Protein AF-A0A0R2LT42-F1 (afdb_monomer)

InterPro domains:
  IPR001352 Ribonuclease HII/HIII [PTHR10954] (65-265)
  IPR012337 Ribonuclease H-like superfamily [SSF53098] (72-265)
  IPR022898 Ribonuclease HII [MF_00052_B] (82-260)
  IPR022898 Ribonuclease HII [NF000595] (81-262)
  IPR022898 Ribonuclease HII [cd07182] (84-259)
  IPR024567 Ribonuclease HII/HIII domain [PF01351] (84-258)
  IPR024567 Ribonuclease HII/HIII domain [PS51975] (81-266)
  IPR036397 Ribonuclease H superfamily [G3DSA:3.30.420.10] (49-266)

Nearest PDB structures (foldseek):
  5y9p-assembly1_A  TM=9.320E-01  e=5.206E-24  Staphylococcus aureus
  3o3g-assembly1_A  TM=9.506E-01  e=2.728E-22  Thermotoga maritima
  3o3h-assembly1_A  TM=9.509E-01  e=1.041E-21  Thermotoga maritima
  2etj-assembly1_A  TM=9.318E-01  e=1.349E-20  Thermotoga maritima
  4hht-assembly1_A  TM=9.301E-01  e=1.062E-18  Thermotoga maritima MSB8

Structure (mmCIF, N/CA/C/O backbone):
data_AF-A0A0R2LT42-F1
#
_entry.id   AF-A0A0R2LT42-F1
#
loop_
_atom_site.group_PDB
_atom_site.id
_atom_site.type_symbol
_atom_site.label_atom_id
_atom_site.label_alt_id
_atom_site.label_comp_id
_atom_site.label_asym_id
_atom_site.label_entity_id
_atom_site.label_seq_id
_atom_site.pdbx_PDB_ins_code
_atom_site.Cartn_x
_atom_site.Cartn_y
_atom_site.Cartn_z
_atom_site.occupancy
_atom_site.B_iso_or_equiv
_atom_site.auth_seq_id
_atom_site.auth_comp_id
_atom_site.auth_asym_id
_atom_site.auth_atom_id
_atom_site.pdbx_PDB_model_num
ATOM 1 N N . MET A 1 1 ? 18.531 -4.694 -47.985 1.00 44.06 1 MET A N 1
ATOM 2 C CA . MET A 1 1 ? 17.477 -3.697 -48.296 1.00 44.06 1 MET A CA 1
ATOM 3 C C . MET A 1 1 ? 17.131 -2.755 -47.122 1.00 44.06 1 MET A C 1
ATOM 5 O O . MET A 1 1 ? 16.109 -2.089 -47.191 1.00 44.06 1 MET A O 1
ATOM 9 N N . THR A 1 2 ? 17.948 -2.630 -46.060 1.00 50.44 2 THR A N 1
ATOM 10 C CA . THR A 1 2 ? 17.577 -1.839 -44.859 1.00 50.44 2 THR A CA 1
ATOM 11 C C . THR A 1 2 ? 18.198 -0.436 -44.781 1.00 50.44 2 THR A C 1
ATOM 13 O O . THR A 1 2 ? 17.504 0.469 -44.336 1.00 50.44 2 THR A O 1
ATOM 16 N N . SER A 1 3 ? 19.413 -0.204 -45.305 1.00 50.72 3 SER A N 1
ATOM 17 C CA . SER A 1 3 ? 20.146 1.065 -45.090 1.00 50.72 3 SER A CA 1
ATOM 18 C C . SER A 1 3 ? 19.551 2.306 -45.773 1.00 50.72 3 SER A C 1
ATOM 20 O O . SER A 1 3 ? 19.916 3.433 -45.441 1.00 50.72 3 SER A O 1
ATOM 22 N N . GLU A 1 4 ? 18.645 2.135 -46.740 1.00 54.78 4 GLU A N 1
ATOM 23 C CA . GLU A 1 4 ? 17.877 3.247 -47.319 1.00 54.78 4 GLU A CA 1
ATOM 24 C C . GLU A 1 4 ? 16.623 3.593 -46.512 1.00 54.78 4 GLU A C 1
ATOM 26 O O . GLU A 1 4 ? 16.102 4.704 -46.630 1.00 54.78 4 GLU A O 1
ATOM 31 N N . LYS A 1 5 ? 16.119 2.657 -45.700 1.00 61.62 5 LYS A N 1
ATOM 32 C CA . LYS A 1 5 ? 14.808 2.776 -45.059 1.00 61.62 5 LYS A CA 1
ATOM 33 C C . LYS A 1 5 ? 14.834 3.850 -43.970 1.00 61.62 5 LYS A C 1
ATOM 35 O O . LYS A 1 5 ? 13.979 4.727 -43.987 1.00 61.62 5 LYS A O 1
ATOM 40 N N . ALA A 1 6 ? 15.865 3.871 -43.119 1.00 60.50 6 ALA A N 1
ATOM 41 C CA . ALA A 1 6 ? 16.033 4.894 -42.078 1.00 60.50 6 ALA A CA 1
ATOM 42 C C . ALA A 1 6 ? 16.227 6.315 -42.648 1.00 60.50 6 ALA A C 1
ATOM 44 O O . ALA A 1 6 ? 15.680 7.281 -42.116 1.00 60.50 6 ALA A O 1
ATOM 45 N N . LYS A 1 7 ? 16.944 6.453 -43.775 1.00 62.53 7 LYS A N 1
ATOM 46 C CA . LYS A 1 7 ? 17.160 7.752 -44.444 1.00 62.53 7 LYS A CA 1
ATOM 47 C C . LYS A 1 7 ? 15.897 8.313 -45.109 1.00 62.53 7 LYS A C 1
ATOM 49 O O . LYS A 1 7 ? 15.791 9.528 -45.252 1.00 62.53 7 LYS A O 1
ATOM 54 N N . LYS A 1 8 ? 14.948 7.453 -45.499 1.00 71.31 8 LYS A N 1
ATOM 55 C CA . LYS A 1 8 ? 13.659 7.839 -46.106 1.00 71.31 8 LYS A CA 1
ATOM 56 C C . LYS A 1 8 ? 12.573 8.183 -45.076 1.00 71.31 8 LYS A C 1
ATOM 58 O O . LYS A 1 8 ? 11.594 8.826 -45.440 1.00 71.31 8 LYS A O 1
ATOM 63 N N . MET A 1 9 ? 12.742 7.798 -43.808 1.00 81.88 9 MET A N 1
ATOM 64 C CA . MET A 1 9 ? 11.771 8.081 -42.744 1.00 81.88 9 MET A CA 1
ATOM 65 C C . MET A 1 9 ? 11.683 9.579 -42.451 1.00 81.88 9 MET A C 1
ATOM 67 O O . MET A 1 9 ? 12.709 10.244 -42.271 1.00 81.88 9 MET A O 1
ATOM 71 N N . ASN A 1 10 ? 10.466 10.113 -42.360 1.00 87.12 10 ASN A N 1
ATOM 72 C CA . ASN A 1 10 ? 10.240 11.476 -41.885 1.00 87.12 10 ASN A CA 1
ATOM 73 C C . ASN A 1 10 ? 10.380 11.544 -40.342 1.00 87.12 10 ASN A C 1
ATOM 75 O O . ASN A 1 10 ? 10.517 10.528 -39.660 1.00 87.12 10 ASN A O 1
ATOM 79 N N . ILE A 1 11 ? 10.362 12.750 -39.762 1.00 86.50 11 ILE A N 1
ATOM 80 C CA . ILE A 1 11 ? 10.537 12.946 -38.305 1.00 86.50 11 ILE A CA 1
ATOM 81 C C . ILE A 1 11 ? 9.444 12.228 -37.487 1.00 86.50 11 ILE A C 1
ATOM 83 O O . ILE A 1 11 ? 9.719 11.720 -36.398 1.00 86.50 11 ILE A O 1
ATOM 87 N N . THR A 1 12 ? 8.214 12.175 -37.997 1.00 87.50 12 THR A N 1
ATOM 88 C CA . THR A 1 12 ? 7.078 11.499 -37.354 1.00 87.50 12 THR A CA 1
ATOM 89 C C . THR A 1 12 ? 7.256 9.983 -37.361 1.00 87.50 12 THR A C 1
ATOM 91 O O . THR A 1 12 ? 7.004 9.338 -36.341 1.00 87.50 12 THR A O 1
ATOM 94 N N . ASP A 1 13 ? 7.763 9.421 -38.457 1.00 87.69 13 ASP A N 1
ATOM 95 C CA . ASP A 1 13 ? 8.062 7.992 -38.571 1.00 87.69 13 ASP A CA 1
ATOM 96 C C . ASP A 1 13 ? 9.168 7.599 -37.588 1.00 87.69 13 ASP A C 1
ATOM 98 O O . ASP A 1 13 ? 9.038 6.613 -36.865 1.00 87.69 13 ASP A O 1
ATOM 102 N N . VAL A 1 14 ? 10.241 8.401 -37.504 1.00 85.12 14 VAL A N 1
ATOM 103 C CA . VAL A 1 14 ? 11.347 8.167 -36.559 1.00 85.12 14 VAL A CA 1
ATOM 104 C C . VAL A 1 14 ? 10.839 8.218 -35.121 1.00 85.12 14 VAL A C 1
ATOM 106 O O . VAL A 1 14 ? 11.174 7.355 -34.313 1.00 85.12 14 VAL A O 1
ATOM 109 N N . ARG A 1 15 ? 9.985 9.192 -34.790 1.00 85.62 15 ARG A N 1
ATOM 110 C CA . ARG A 1 15 ? 9.369 9.283 -33.461 1.00 85.62 15 ARG A CA 1
ATOM 111 C C . ARG A 1 15 ? 8.524 8.048 -33.140 1.00 85.62 15 ARG A C 1
ATOM 113 O O . ARG A 1 15 ? 8.601 7.545 -32.023 1.00 85.62 15 ARG A O 1
ATOM 120 N N . SER A 1 16 ? 7.733 7.577 -34.100 1.00 85.31 16 SER A N 1
ATOM 121 C CA . SER A 1 16 ? 6.857 6.413 -33.924 1.00 85.31 16 SER A CA 1
ATOM 122 C C . SER A 1 16 ? 7.665 5.131 -33.726 1.00 85.31 16 SER A C 1
ATOM 124 O O . SER A 1 16 ? 7.360 4.356 -32.826 1.00 85.31 16 SER A O 1
ATOM 126 N N . LEU A 1 17 ? 8.750 4.968 -34.486 1.00 85.00 17 LEU A N 1
ATOM 127 C CA . LEU A 1 17 ? 9.691 3.861 -34.332 1.00 85.00 17 LEU A CA 1
ATOM 128 C C . LEU A 1 17 ? 10.374 3.866 -32.957 1.00 85.00 17 LEU A C 1
ATOM 130 O O . LEU A 1 17 ? 10.406 2.848 -32.277 1.00 85.00 17 LEU A O 1
ATOM 134 N N . LEU A 1 18 ? 10.912 5.007 -32.516 1.00 84.50 18 LEU A N 1
ATOM 135 C CA . LEU A 1 18 ? 11.561 5.090 -31.201 1.00 84.50 18 LEU A CA 1
ATOM 136 C C . LEU A 1 18 ? 10.574 4.772 -30.063 1.00 84.50 18 LEU A C 1
ATOM 138 O O . LEU A 1 18 ? 10.954 4.149 -29.076 1.00 84.50 18 LEU A O 1
ATOM 142 N N . LYS A 1 19 ? 9.296 5.137 -30.226 1.00 81.69 19 LYS A N 1
ATOM 143 C CA . LYS A 1 19 ? 8.228 4.810 -29.272 1.00 81.69 19 LYS A CA 1
ATOM 144 C C . LYS A 1 19 ? 7.845 3.323 -29.288 1.00 81.69 19 LYS A C 1
ATOM 146 O O . LYS A 1 19 ? 7.552 2.767 -28.233 1.00 81.69 19 LYS A O 1
ATOM 151 N N . SER A 1 20 ? 7.845 2.667 -30.452 1.00 79.56 20 SER A N 1
ATOM 152 C CA . SER A 1 20 ? 7.554 1.228 -30.528 1.00 79.56 20 SER A CA 1
ATOM 153 C C . SER A 1 20 ? 8.655 0.403 -29.864 1.00 79.56 20 SER A C 1
ATOM 155 O O . SER A 1 20 ? 8.354 -0.520 -29.117 1.00 79.56 20 SER A O 1
ATOM 157 N N . ILE A 1 21 ? 9.918 0.799 -30.047 1.00 78.94 21 ILE A N 1
ATOM 158 C CA . ILE A 1 21 ? 11.085 0.164 -29.413 1.00 78.94 21 ILE A CA 1
ATOM 159 C C . ILE A 1 21 ? 11.015 0.254 -27.884 1.00 78.94 21 ILE A C 1
ATOM 161 O O . ILE A 1 21 ? 11.340 -0.706 -27.196 1.00 78.94 21 ILE A O 1
ATOM 165 N N . GLU A 1 22 ? 10.567 1.394 -27.349 1.00 71.62 22 GLU A N 1
ATOM 166 C CA . GLU A 1 22 ? 10.349 1.576 -25.906 1.00 71.62 22 GLU A CA 1
ATOM 167 C C . GLU A 1 22 ? 9.303 0.608 -25.333 1.00 71.62 22 GLU A C 1
ATOM 169 O O . GLU A 1 22 ? 9.380 0.265 -24.159 1.00 71.62 22 GLU A O 1
ATOM 174 N N . SER A 1 23 ? 8.332 0.184 -26.145 1.00 65.31 23 SER A N 1
ATOM 175 C CA . SER A 1 23 ? 7.221 -0.666 -25.698 1.00 65.31 23 SER A CA 1
ATOM 176 C C . SER A 1 23 ? 7.517 -2.156 -25.881 1.00 65.31 23 SER A C 1
ATOM 178 O O . SER A 1 23 ? 7.074 -2.968 -25.078 1.00 65.31 23 SER A O 1
ATOM 180 N N . GLN A 1 24 ? 8.249 -2.517 -26.939 1.00 64.00 24 GLN A N 1
ATOM 181 C CA . GLN A 1 24 ? 8.622 -3.892 -27.271 1.00 64.00 24 GLN A CA 1
ATOM 182 C C . GLN A 1 24 ? 10.020 -3.903 -27.915 1.00 64.00 24 GLN A C 1
ATOM 184 O O . GLN A 1 24 ? 10.154 -3.670 -29.122 1.00 64.00 24 GLN A O 1
ATOM 189 N N . PRO A 1 25 ? 11.088 -4.137 -27.135 1.00 61.50 25 PRO A N 1
ATOM 190 C CA . PRO A 1 25 ? 12.439 -4.204 -27.674 1.00 61.50 25 PRO A CA 1
ATOM 191 C C . PRO A 1 25 ? 12.647 -5.521 -28.436 1.00 61.50 25 PRO A C 1
ATOM 193 O O . PRO A 1 25 ? 13.023 -6.541 -27.867 1.00 61.50 25 PRO A O 1
ATOM 196 N N . GLU A 1 26 ? 12.413 -5.512 -29.748 1.00 60.69 26 GLU A N 1
ATOM 197 C CA . GLU A 1 26 ? 12.757 -6.635 -30.626 1.00 60.69 26 GLU A CA 1
ATOM 198 C C . GLU A 1 26 ? 14.216 -6.557 -31.111 1.00 60.69 26 GLU A C 1
ATOM 200 O O . GLU A 1 26 ? 14.706 -5.485 -31.477 1.00 60.69 26 GLU A O 1
ATOM 205 N N . ASN A 1 27 ? 14.894 -7.705 -31.250 1.00 55.19 27 ASN A N 1
ATOM 206 C CA . ASN A 1 27 ? 16.257 -7.801 -31.811 1.00 55.19 27 ASN A CA 1
ATOM 207 C C . ASN A 1 27 ? 16.392 -7.177 -33.218 1.00 55.19 27 ASN A C 1
ATOM 209 O O . ASN A 1 27 ? 17.472 -6.740 -33.617 1.00 55.19 27 ASN A O 1
ATOM 213 N N . SER A 1 28 ? 15.288 -7.098 -33.965 1.00 53.47 28 SER A N 1
ATOM 214 C CA . SER A 1 28 ? 15.181 -6.474 -35.289 1.00 53.47 28 SER A CA 1
ATOM 215 C C . SER A 1 28 ? 15.409 -4.948 -35.273 1.00 53.47 28 SER A C 1
ATOM 217 O O . SER A 1 28 ? 15.732 -4.360 -36.310 1.00 53.47 28 SER A O 1
ATOM 219 N N . THR A 1 29 ? 15.302 -4.297 -34.109 1.00 67.00 29 THR A N 1
ATOM 220 C CA . THR A 1 29 ? 15.307 -2.830 -33.974 1.00 67.00 29 THR A CA 1
ATOM 221 C C . THR A 1 29 ? 16.685 -2.227 -33.693 1.00 67.00 29 THR A C 1
ATOM 223 O O . THR A 1 29 ? 16.948 -1.094 -34.103 1.00 67.00 29 THR A O 1
ATOM 226 N N . ALA A 1 30 ? 17.613 -2.989 -33.101 1.00 69.12 30 ALA A N 1
ATOM 227 C CA . ALA A 1 30 ? 18.961 -2.518 -32.758 1.00 69.12 30 ALA A CA 1
ATOM 228 C C . ALA A 1 30 ? 19.749 -2.027 -33.987 1.00 69.12 30 ALA A C 1
ATOM 230 O O . ALA A 1 30 ? 20.431 -1.001 -33.949 1.00 69.12 30 ALA A O 1
ATOM 231 N N . LYS A 1 31 ? 19.598 -2.719 -35.123 1.00 72.88 31 LYS A N 1
ATOM 232 C CA . LYS A 1 31 ? 20.228 -2.325 -36.389 1.00 72.88 31 LYS A CA 1
ATOM 233 C C . LYS A 1 31 ? 19.691 -0.991 -36.915 1.00 72.88 31 LYS A C 1
ATOM 235 O O . LYS A 1 31 ? 20.457 -0.186 -37.434 1.00 72.88 31 LYS A O 1
ATOM 240 N N . LEU A 1 32 ? 18.392 -0.746 -36.760 1.00 75.88 32 LEU A N 1
ATOM 241 C CA . LEU A 1 32 ? 17.730 0.455 -37.264 1.00 75.88 32 LEU A CA 1
ATOM 242 C C . LEU A 1 32 ? 18.075 1.690 -36.415 1.00 75.88 32 LEU A C 1
ATOM 244 O O . LEU A 1 32 ? 18.284 2.770 -36.961 1.00 75.88 32 LEU A O 1
ATOM 248 N N . ILE A 1 33 ? 18.227 1.520 -35.097 1.00 79.69 33 ILE A N 1
ATOM 249 C CA . ILE A 1 33 ? 18.737 2.565 -34.194 1.00 79.69 33 ILE A CA 1
ATOM 250 C C . ILE A 1 33 ? 20.170 2.959 -34.584 1.00 79.69 33 ILE A C 1
ATOM 252 O O . ILE A 1 33 ? 20.467 4.146 -34.719 1.00 79.69 33 ILE A O 1
ATOM 256 N N . ASN A 1 34 ? 21.041 1.975 -34.835 1.00 81.44 34 ASN A N 1
ATOM 257 C CA . ASN A 1 34 ? 22.419 2.221 -35.277 1.00 81.44 34 ASN A CA 1
ATOM 258 C C . ASN A 1 34 ? 22.479 3.014 -36.591 1.00 81.44 34 ASN A C 1
ATOM 260 O O . ASN A 1 34 ? 23.320 3.898 -36.743 1.00 81.44 34 ASN A O 1
ATOM 264 N N . GLU A 1 35 ? 21.561 2.753 -37.524 1.00 83.00 35 GLU A N 1
ATOM 265 C CA . GLU A 1 35 ? 21.453 3.537 -38.758 1.00 83.00 35 GLU A CA 1
ATOM 266 C C . GLU A 1 35 ? 21.015 4.990 -38.478 1.00 83.00 35 GLU A C 1
ATOM 268 O O . GLU A 1 35 ? 21.590 5.918 -39.054 1.00 83.00 35 GLU A O 1
ATOM 273 N N . LEU A 1 36 ? 20.066 5.215 -37.558 1.00 85.50 36 LEU A N 1
ATOM 274 C CA . LEU A 1 36 ? 19.615 6.560 -37.173 1.00 85.50 36 LEU A CA 1
ATOM 275 C C . LEU A 1 36 ? 20.731 7.409 -36.546 1.00 85.50 36 LEU A C 1
ATOM 277 O O . LEU A 1 36 ? 20.751 8.621 -36.758 1.00 85.50 36 LEU A O 1
ATOM 281 N N . TYR A 1 37 ? 21.697 6.809 -35.845 1.00 84.56 37 TYR A N 1
ATOM 282 C CA . TYR A 1 37 ? 22.858 7.538 -35.313 1.00 84.56 37 TYR A CA 1
ATOM 283 C C . TYR A 1 37 ? 23.736 8.180 -36.395 1.00 84.56 37 TYR A C 1
ATOM 285 O O . TYR A 1 37 ? 24.443 9.152 -36.125 1.00 84.56 37 TYR A O 1
ATOM 293 N N . THR A 1 38 ? 23.667 7.687 -37.634 1.00 85.94 38 THR A N 1
ATOM 294 C CA . THR A 1 38 ? 24.375 8.285 -38.778 1.00 85.94 38 THR A CA 1
ATOM 295 C C . THR A 1 38 ? 23.596 9.429 -39.443 1.00 85.94 38 THR A C 1
ATOM 297 O O . THR A 1 38 ? 24.114 10.097 -40.345 1.00 85.94 38 THR A O 1
ATOM 300 N N . ASP A 1 39 ? 22.358 9.687 -39.008 1.00 86.12 39 ASP A N 1
ATOM 301 C CA . ASP A 1 39 ? 21.488 10.714 -39.573 1.00 86.12 39 ASP A CA 1
ATOM 302 C C . ASP A 1 39 ? 21.970 12.130 -39.209 1.00 86.12 39 ASP A C 1
ATOM 304 O O . ASP A 1 39 ? 22.225 12.480 -38.052 1.00 86.12 39 ASP A O 1
ATOM 308 N N . LYS A 1 40 ? 22.103 12.990 -40.224 1.00 87.25 40 LYS A N 1
ATOM 309 C CA . LYS A 1 40 ? 22.613 14.358 -40.064 1.00 87.25 40 LYS A CA 1
ATOM 310 C C . LYS A 1 40 ? 21.527 15.367 -39.674 1.00 87.25 40 LYS A C 1
ATOM 312 O O . LYS A 1 40 ? 21.879 16.459 -39.223 1.00 87.25 40 LYS A O 1
ATOM 317 N N . ARG A 1 41 ? 20.239 15.031 -39.826 1.00 91.31 41 ARG A N 1
ATOM 318 C CA . ARG A 1 41 ? 19.104 15.936 -39.584 1.00 91.31 41 ARG A CA 1
ATOM 319 C C . ARG A 1 41 ? 19.018 16.298 -38.101 1.00 91.31 41 ARG A C 1
ATOM 321 O O . ARG A 1 41 ? 18.925 15.423 -37.243 1.00 91.31 41 ARG A O 1
ATOM 328 N N . GLN A 1 42 ? 18.981 17.596 -37.794 1.00 88.56 42 GLN A N 1
ATOM 329 C CA . GLN A 1 42 ? 18.940 18.087 -36.407 1.00 88.56 42 GLN A CA 1
ATOM 330 C C . GLN A 1 42 ? 17.734 17.550 -35.623 1.00 88.56 42 GLN A C 1
ATOM 332 O O . GLN A 1 42 ? 17.885 17.144 -34.474 1.00 88.56 42 GLN A O 1
ATOM 337 N N . GLY A 1 43 ? 16.560 17.457 -36.260 1.00 88.25 43 GLY A N 1
ATOM 338 C CA . GLY A 1 43 ? 15.365 16.884 -35.633 1.00 88.25 43 GLY A CA 1
ATOM 339 C C . GLY A 1 43 ? 15.530 15.411 -35.238 1.00 88.25 43 GLY A C 1
ATOM 340 O O . GLY A 1 43 ? 15.101 15.022 -34.156 1.00 88.25 43 GLY A O 1
ATOM 341 N N . VAL A 1 44 ? 16.212 14.602 -36.058 1.00 88.81 44 VAL A N 1
ATOM 342 C CA . VAL A 1 44 ? 16.484 13.186 -35.747 1.00 88.81 44 VAL A CA 1
ATOM 343 C C . VAL A 1 44 ? 17.490 13.068 -34.604 1.00 88.81 44 VAL A C 1
ATOM 345 O O . VAL A 1 44 ? 17.244 12.332 -33.653 1.00 88.81 44 VAL A O 1
ATOM 348 N N . LYS A 1 45 ? 18.564 13.867 -34.623 1.00 89.81 45 LYS A N 1
ATOM 349 C CA . LYS A 1 45 ? 19.542 13.921 -33.523 1.00 89.81 45 LYS A CA 1
ATOM 350 C C . LYS A 1 45 ? 18.904 14.306 -32.186 1.00 89.81 45 LYS A C 1
ATOM 352 O O . LYS A 1 45 ? 19.217 13.710 -31.159 1.00 89.81 45 LYS A O 1
ATOM 357 N N . GLN A 1 46 ? 17.991 15.279 -32.184 1.00 90.75 46 GLN A N 1
ATOM 358 C CA . GLN A 1 46 ? 17.251 15.668 -30.979 1.00 90.75 46 GLN A CA 1
ATOM 359 C C . GLN A 1 46 ? 16.326 14.549 -30.481 1.00 90.75 46 GLN A C 1
ATOM 361 O O . GLN A 1 46 ? 16.261 14.309 -29.273 1.00 90.75 46 GLN A O 1
ATOM 366 N N . LEU A 1 47 ? 15.640 13.844 -31.390 1.00 90.62 47 LEU A N 1
ATOM 367 C CA . LEU A 1 47 ? 14.805 12.693 -31.036 1.00 90.62 47 LEU A CA 1
ATOM 368 C C . LEU A 1 47 ? 15.628 11.553 -30.427 1.00 90.62 47 LEU A C 1
ATOM 370 O O . LEU A 1 47 ? 15.219 11.023 -29.397 1.00 90.62 47 LEU A O 1
ATOM 374 N N . LEU A 1 48 ? 16.790 11.230 -31.005 1.00 89.69 48 LEU A N 1
ATOM 375 C CA . LEU A 1 48 ? 17.706 10.217 -30.471 1.00 89.69 48 LEU A CA 1
ATOM 376 C C . LEU A 1 48 ? 18.211 10.593 -29.079 1.00 89.69 48 LEU A C 1
ATOM 378 O O . LEU A 1 48 ? 18.051 9.810 -28.154 1.00 89.69 48 LEU A O 1
ATOM 382 N N . LYS A 1 49 ? 18.688 11.829 -28.883 1.00 90.31 49 LYS A N 1
ATOM 383 C CA . LYS A 1 49 ? 19.122 12.309 -27.559 1.00 90.31 49 LYS A CA 1
ATOM 384 C C . LYS A 1 49 ? 18.009 12.222 -26.511 1.00 90.31 49 LYS A C 1
ATOM 386 O O . LYS A 1 49 ? 18.251 11.950 -25.337 1.00 90.31 49 LYS A O 1
ATOM 391 N N . SER A 1 50 ? 16.772 12.506 -26.914 1.00 88.62 50 SER A N 1
ATOM 392 C CA . SER A 1 50 ? 15.606 12.391 -26.038 1.00 88.62 50 SER A CA 1
ATOM 393 C C . SER A 1 50 ? 15.277 10.928 -25.717 1.00 88.62 50 SER A C 1
ATOM 395 O O . SER A 1 50 ? 14.947 10.621 -24.574 1.00 88.62 50 SER A O 1
ATOM 397 N N . PHE A 1 51 ? 15.388 10.038 -26.704 1.00 88.44 51 PHE A N 1
ATOM 398 C CA . PHE A 1 51 ? 15.219 8.594 -26.552 1.00 88.44 51 PHE A CA 1
ATOM 399 C C . PHE A 1 51 ? 16.277 7.986 -25.627 1.00 88.44 51 PHE A C 1
ATOM 401 O O . PHE A 1 51 ? 15.906 7.320 -24.669 1.00 88.44 51 PHE A O 1
ATOM 408 N N . GLU A 1 52 ? 17.559 8.297 -25.820 1.00 88.06 52 GLU A N 1
ATOM 409 C CA . GLU A 1 52 ? 18.657 7.838 -24.955 1.00 88.06 52 GLU A CA 1
ATOM 410 C C . GLU A 1 52 ? 18.410 8.199 -23.492 1.00 88.06 52 GLU A C 1
ATOM 412 O O . GLU A 1 52 ? 18.405 7.328 -22.630 1.00 88.06 52 GLU A O 1
ATOM 417 N N . LYS A 1 53 ? 18.079 9.466 -23.213 1.00 88.75 53 LYS A N 1
ATOM 418 C CA . LYS A 1 53 ? 17.746 9.908 -21.851 1.00 88.75 53 LYS A CA 1
ATOM 419 C C . LYS A 1 53 ? 16.560 9.155 -21.247 1.00 88.75 53 LYS A C 1
ATOM 421 O O . LYS A 1 53 ? 16.511 8.950 -20.034 1.00 88.75 53 LYS A O 1
ATOM 426 N N . ARG A 1 54 ? 15.563 8.782 -22.059 1.00 88.19 54 ARG A N 1
ATOM 427 C CA . ARG A 1 54 ? 14.432 7.969 -21.587 1.00 88.19 54 ARG A CA 1
ATOM 428 C C . ARG A 1 54 ? 14.868 6.535 -21.298 1.00 88.19 54 ARG A C 1
ATOM 430 O O . ARG A 1 54 ? 14.506 6.029 -20.240 1.00 88.19 54 ARG A O 1
ATOM 437 N N . GLN A 1 55 ? 15.677 5.929 -22.165 1.00 86.44 55 GLN A N 1
ATOM 438 C CA . GLN A 1 55 ? 16.247 4.595 -21.959 1.00 86.44 55 GLN A CA 1
ATOM 439 C C . GLN A 1 55 ? 17.122 4.537 -20.703 1.00 86.44 55 GLN A C 1
ATOM 441 O O . GLN A 1 55 ? 16.929 3.660 -19.870 1.00 86.44 55 GLN A O 1
ATOM 446 N N . GLU A 1 56 ? 18.001 5.519 -20.492 1.00 89.38 56 GLU A N 1
ATOM 447 C CA . GLU A 1 56 ? 18.808 5.641 -19.269 1.00 89.38 56 GLU A CA 1
ATOM 448 C C . GLU A 1 56 ? 17.934 5.700 -18.011 1.00 89.38 56 GLU A C 1
ATOM 450 O O . GLU A 1 56 ? 18.222 5.046 -17.008 1.00 89.38 56 GLU A O 1
ATOM 455 N N . LYS A 1 57 ? 16.830 6.456 -18.062 1.00 88.94 57 LYS A N 1
ATOM 456 C CA . LYS A 1 57 ? 15.883 6.558 -16.947 1.00 88.94 57 LYS A CA 1
ATOM 457 C C . LYS A 1 57 ? 15.142 5.243 -16.693 1.00 88.94 57 LYS A C 1
ATOM 459 O O . LYS A 1 57 ? 14.921 4.901 -15.534 1.00 88.94 57 LYS A O 1
ATOM 464 N N . ILE A 1 58 ? 14.739 4.531 -17.745 1.00 88.12 58 ILE A N 1
ATOM 465 C CA . ILE A 1 58 ? 14.110 3.206 -17.635 1.00 88.12 58 ILE A CA 1
ATOM 466 C C . ILE A 1 58 ? 15.103 2.214 -17.029 1.00 88.12 58 ILE A C 1
ATOM 468 O O . ILE A 1 58 ? 14.764 1.522 -16.075 1.00 88.12 58 ILE A O 1
ATOM 472 N N . GLU A 1 59 ? 16.345 2.206 -17.507 1.00 89.75 59 GLU A N 1
ATOM 473 C CA . GLU A 1 59 ? 17.396 1.326 -17.003 1.00 89.75 59 GLU A CA 1
ATOM 474 C C . GLU A 1 59 ? 17.720 1.597 -15.531 1.00 89.75 59 GLU A C 1
ATOM 476 O O . GLU A 1 59 ? 17.900 0.664 -14.748 1.00 89.75 59 GLU A O 1
ATOM 481 N N . LEU A 1 60 ? 17.756 2.870 -15.123 1.00 92.00 60 LEU A N 1
ATOM 482 C CA . LEU A 1 60 ? 17.929 3.237 -13.720 1.00 92.00 60 LEU A CA 1
ATOM 483 C C . LEU A 1 60 ? 16.786 2.690 -12.858 1.00 92.00 60 LEU A C 1
ATOM 485 O O . LEU A 1 60 ? 17.048 2.044 -11.845 1.00 92.00 60 LEU A O 1
ATOM 489 N N . LYS A 1 61 ? 15.533 2.885 -13.287 1.00 91.06 61 LYS A N 1
ATOM 490 C CA . LYS A 1 61 ? 14.359 2.344 -12.586 1.00 91.06 61 LYS A CA 1
ATOM 491 C C . LYS A 1 61 ? 14.395 0.824 -12.506 1.00 91.06 61 LYS A C 1
ATOM 493 O O . LYS A 1 61 ? 14.143 0.279 -11.438 1.00 91.06 61 LYS A O 1
ATOM 498 N N . ARG A 1 62 ? 14.763 0.146 -13.597 1.00 92.69 62 ARG A N 1
ATOM 499 C CA . ARG A 1 62 ? 14.942 -1.308 -13.626 1.00 92.69 62 ARG A CA 1
ATOM 500 C C . ARG A 1 62 ? 15.975 -1.744 -12.591 1.00 92.69 62 ARG A C 1
ATOM 502 O O . ARG A 1 62 ? 15.688 -2.614 -11.783 1.00 92.69 62 ARG A O 1
ATOM 509 N N . LYS A 1 63 ? 17.146 -1.101 -12.547 1.00 93.56 63 LYS A N 1
ATOM 510 C CA . LYS A 1 63 ? 18.195 -1.403 -11.555 1.00 93.56 63 LYS A CA 1
ATOM 511 C C . LYS A 1 63 ? 17.738 -1.173 -10.114 1.00 93.56 63 LYS A C 1
ATOM 513 O O . LYS A 1 63 ? 18.109 -1.939 -9.229 1.00 93.56 63 LYS A O 1
ATOM 518 N N . GLU A 1 64 ? 16.979 -0.114 -9.851 1.00 92.94 64 GLU A N 1
ATOM 519 C CA . GLU A 1 64 ? 16.416 0.151 -8.521 1.00 92.94 64 GLU A CA 1
ATOM 520 C C . GLU A 1 64 ? 15.351 -0.877 -8.135 1.00 92.94 64 GLU A C 1
ATOM 522 O O . GLU A 1 64 ? 15.358 -1.378 -7.011 1.00 92.94 64 GLU A O 1
ATOM 527 N N . PHE A 1 65 ? 14.477 -1.229 -9.076 1.00 94.00 65 PHE A N 1
ATOM 528 C CA . PHE A 1 65 ? 13.466 -2.261 -8.901 1.00 94.00 65 PHE A CA 1
ATOM 529 C C . PHE A 1 65 ? 14.100 -3.627 -8.608 1.00 94.00 65 PHE A C 1
ATOM 531 O O . PHE A 1 65 ? 13.751 -4.279 -7.630 1.00 94.00 65 PHE A O 1
ATOM 538 N N . GLU A 1 66 ? 15.110 -4.009 -9.384 1.00 92.94 66 GLU A N 1
ATOM 539 C CA . GLU A 1 66 ? 15.887 -5.237 -9.211 1.00 92.94 66 GLU A CA 1
ATOM 540 C C . GLU A 1 66 ? 16.520 -5.344 -7.820 1.00 92.94 66 GLU A C 1
ATOM 542 O O . GLU A 1 66 ? 16.459 -6.391 -7.175 1.00 92.94 66 GLU A O 1
ATOM 547 N N . LYS A 1 67 ? 17.050 -4.233 -7.289 1.00 94.06 67 LYS A N 1
ATOM 548 C CA . LYS A 1 67 ? 17.535 -4.190 -5.902 1.00 94.06 67 LYS A CA 1
ATOM 549 C C . LYS A 1 67 ? 16.416 -4.484 -4.903 1.00 94.06 67 LYS A C 1
ATOM 551 O O . LYS A 1 67 ? 16.655 -5.231 -3.955 1.00 94.06 67 LYS A O 1
ATOM 556 N N . ARG A 1 68 ? 15.212 -3.940 -5.109 1.00 94.19 68 ARG A N 1
ATOM 557 C CA . ARG A 1 68 ? 14.044 -4.214 -4.252 1.00 94.19 68 ARG A CA 1
ATOM 558 C C . ARG A 1 68 ? 13.517 -5.643 -4.396 1.00 94.19 68 ARG A C 1
ATOM 560 O O . ARG A 1 68 ? 12.970 -6.148 -3.433 1.00 94.19 68 ARG A O 1
ATOM 567 N N . LEU A 1 69 ? 13.717 -6.309 -5.533 1.00 94.88 69 LEU A N 1
ATOM 568 C CA . LEU A 1 69 ? 13.286 -7.699 -5.749 1.00 94.88 69 LEU A CA 1
ATOM 569 C C . LEU A 1 69 ? 14.280 -8.742 -5.191 1.00 94.88 69 LEU A C 1
ATOM 571 O O . LEU A 1 69 ? 14.068 -9.947 -5.300 1.00 94.88 69 LEU A O 1
ATOM 575 N N . THR A 1 70 ? 15.399 -8.304 -4.600 1.00 95.19 70 THR A N 1
ATOM 576 C CA . THR A 1 70 ? 16.474 -9.198 -4.128 1.00 95.19 70 THR A CA 1
ATOM 577 C C . THR A 1 70 ? 15.988 -10.215 -3.092 1.00 95.19 70 THR A C 1
ATOM 579 O O . THR A 1 70 ? 16.489 -11.339 -3.051 1.00 95.19 70 THR A O 1
ATOM 582 N N . LEU A 1 71 ? 15.042 -9.834 -2.227 1.00 95.81 71 LEU A N 1
ATOM 583 C CA . LEU A 1 71 ? 14.543 -10.718 -1.171 1.00 95.81 71 LEU A CA 1
ATOM 584 C C . LEU A 1 71 ? 13.676 -11.832 -1.750 1.00 95.81 71 LEU A C 1
ATOM 586 O O . LEU A 1 71 ? 13.905 -12.998 -1.437 1.00 95.81 71 LEU A O 1
ATOM 590 N N . GLU A 1 72 ? 12.757 -11.473 -2.639 1.00 97.44 72 GLU A N 1
ATOM 591 C CA . GLU A 1 72 ? 11.909 -12.392 -3.385 1.00 97.44 72 GLU A CA 1
ATOM 592 C C . GLU A 1 72 ? 12.771 -13.349 -4.216 1.00 97.44 72 GLU A C 1
ATOM 594 O O . GLU A 1 72 ? 12.682 -14.560 -4.034 1.00 97.44 72 GLU A O 1
ATOM 599 N N . LYS A 1 73 ? 13.721 -12.825 -5.009 1.00 96.19 73 LYS A N 1
ATOM 600 C CA . LYS A 1 73 ? 14.655 -13.642 -5.809 1.00 96.19 73 LYS A CA 1
ATOM 601 C C . LYS A 1 73 ? 15.471 -14.610 -4.967 1.00 96.19 73 LYS A C 1
ATOM 603 O O . LYS A 1 73 ? 15.697 -15.751 -5.379 1.00 96.19 73 LYS A O 1
ATOM 608 N N . ARG A 1 74 ? 15.918 -14.185 -3.783 1.00 96.56 74 ARG A N 1
ATOM 609 C CA . ARG A 1 74 ? 16.623 -15.072 -2.855 1.00 96.56 74 ARG A CA 1
ATOM 610 C C . ARG A 1 74 ? 15.714 -16.205 -2.390 1.00 96.56 74 ARG A C 1
ATOM 612 O O . ARG A 1 74 ? 16.181 -17.337 -2.332 1.00 96.56 74 ARG A O 1
ATOM 619 N N . SER A 1 75 ? 14.460 -15.931 -2.046 1.00 96.81 75 SER A N 1
ATOM 620 C CA . SER A 1 75 ? 13.509 -16.979 -1.662 1.00 96.81 75 SER A CA 1
ATOM 621 C C . SER A 1 75 ? 13.216 -17.925 -2.832 1.00 96.81 75 SER A C 1
ATOM 623 O O . SER A 1 75 ? 13.368 -19.134 -2.660 1.00 96.81 75 SER A O 1
ATOM 625 N N . TRP A 1 76 ? 12.963 -17.397 -4.034 1.00 96.88 76 TRP A N 1
ATOM 626 C CA . TRP A 1 76 ? 12.747 -18.188 -5.255 1.00 96.88 76 TRP A CA 1
ATOM 627 C C . TRP A 1 76 ? 13.917 -19.121 -5.574 1.00 96.88 76 TRP A C 1
ATOM 629 O O . TRP A 1 76 ? 13.726 -20.300 -5.858 1.00 96.88 76 TRP A O 1
ATOM 639 N N . THR A 1 77 ? 15.152 -18.630 -5.444 1.00 96.31 77 THR A N 1
ATOM 640 C CA . THR A 1 77 ? 16.365 -19.439 -5.677 1.00 96.31 77 THR A CA 1
ATOM 641 C C . THR A 1 77 ? 16.513 -20.576 -4.657 1.00 96.31 77 THR A C 1
ATOM 643 O O . THR A 1 77 ? 17.127 -21.595 -4.952 1.00 96.31 77 THR A O 1
ATOM 646 N N . ASN A 1 78 ? 15.935 -20.422 -3.463 1.00 95.88 78 ASN A N 1
ATOM 647 C CA . ASN A 1 78 ? 15.927 -21.446 -2.416 1.00 95.88 78 ASN A CA 1
ATOM 648 C C . ASN A 1 78 ? 14.714 -22.393 -2.507 1.00 95.88 78 ASN A C 1
ATOM 650 O O . ASN A 1 78 ? 14.453 -23.124 -1.556 1.00 95.88 78 ASN A O 1
ATOM 654 N N . GLY A 1 79 ? 13.975 -22.377 -3.621 1.00 96.31 79 GLY A N 1
ATOM 655 C CA . GLY A 1 79 ? 12.853 -23.283 -3.875 1.00 96.31 79 GLY A CA 1
ATOM 656 C C . GLY A 1 79 ? 11.510 -22.839 -3.295 1.00 96.31 79 GLY A C 1
ATOM 657 O O . GLY A 1 79 ? 10.552 -23.592 -3.403 1.00 96.31 79 GLY A O 1
ATOM 658 N N . VAL A 1 80 ? 11.421 -21.638 -2.713 1.00 96.88 80 VAL A N 1
ATOM 659 C CA . VAL A 1 80 ? 10.145 -21.047 -2.276 1.00 96.88 80 VAL A CA 1
ATOM 660 C C . VAL A 1 80 ? 9.427 -20.521 -3.513 1.00 96.88 80 VAL A C 1
ATOM 662 O O . VAL A 1 80 ? 9.912 -19.572 -4.126 1.00 96.88 80 VAL A O 1
ATOM 665 N N . GLN A 1 81 ? 8.297 -21.108 -3.898 1.00 95.25 81 GLN A N 1
ATOM 666 C CA . GLN A 1 81 ? 7.592 -20.714 -5.117 1.00 95.25 81 GLN A CA 1
ATOM 667 C C . GLN A 1 81 ? 6.759 -19.449 -4.894 1.00 95.25 81 GLN A C 1
ATOM 669 O O . GLN A 1 81 ? 6.772 -18.537 -5.720 1.00 95.25 81 GLN A O 1
ATOM 674 N N . PHE A 1 82 ? 6.065 -19.366 -3.758 1.00 98.25 82 PHE A N 1
ATOM 675 C CA . PHE A 1 82 ? 5.150 -18.263 -3.475 1.00 98.25 82 PHE A CA 1
ATOM 676 C C . PHE A 1 82 ? 5.625 -17.405 -2.303 1.00 98.25 82 PHE A C 1
ATOM 678 O O . PHE A 1 82 ? 5.599 -17.816 -1.142 1.00 98.25 82 PHE A O 1
ATOM 685 N N . VAL A 1 83 ? 6.027 -16.172 -2.616 1.00 98.44 83 VAL A N 1
ATOM 686 C CA . VAL A 1 83 ? 6.429 -15.153 -1.638 1.00 98.44 83 VAL A CA 1
ATOM 687 C C . VAL A 1 83 ? 5.406 -14.027 -1.665 1.00 98.44 83 VAL A C 1
ATOM 689 O O . VAL A 1 83 ? 5.183 -13.435 -2.722 1.00 98.44 83 VAL A O 1
ATOM 692 N N . ALA A 1 84 ? 4.803 -13.717 -0.517 1.00 98.62 84 ALA A N 1
ATOM 693 C CA . ALA A 1 84 ? 3.868 -12.602 -0.401 1.00 98.62 84 ALA A CA 1
ATOM 694 C C . ALA A 1 84 ? 4.494 -11.420 0.340 1.00 98.62 84 ALA A C 1
ATOM 696 O O . ALA A 1 84 ? 5.039 -11.579 1.432 1.00 98.62 84 ALA A O 1
ATOM 697 N N . GLY A 1 85 ? 4.358 -10.226 -0.226 1.00 98.38 85 GLY A N 1
ATOM 698 C CA . GLY A 1 85 ? 4.616 -8.973 0.475 1.00 98.38 85 GLY A CA 1
ATOM 699 C C . GLY A 1 85 ? 3.351 -8.471 1.155 1.00 98.38 85 GLY A C 1
ATOM 700 O O . GLY A 1 85 ? 2.274 -8.560 0.567 1.00 98.38 85 GLY A O 1
ATOM 701 N N . VAL A 1 86 ? 3.471 -7.953 2.376 1.00 98.50 86 VAL A N 1
ATOM 702 C CA . VAL A 1 86 ? 2.344 -7.492 3.197 1.00 98.50 86 VAL A CA 1
ATOM 703 C C . VAL A 1 86 ? 2.637 -6.102 3.757 1.00 98.50 86 VAL A C 1
ATOM 705 O O . VAL A 1 86 ? 3.703 -5.883 4.339 1.00 98.50 86 VAL A O 1
ATOM 708 N N . ASP A 1 87 ? 1.684 -5.185 3.594 1.00 97.88 87 ASP A N 1
ATOM 709 C CA . ASP A 1 87 ? 1.754 -3.815 4.116 1.00 97.88 87 ASP A CA 1
ATOM 710 C C . ASP A 1 87 ? 0.367 -3.290 4.514 1.00 97.88 87 ASP A C 1
ATOM 712 O O . ASP A 1 87 ? -0.658 -3.746 3.992 1.00 97.88 87 ASP A O 1
ATOM 716 N N . GLU A 1 88 ? 0.336 -2.306 5.412 1.00 97.44 88 GLU A N 1
ATOM 717 C CA . GLU A 1 88 ? -0.873 -1.649 5.894 1.00 97.44 88 GLU A CA 1
ATOM 718 C C . GLU A 1 88 ? -0.873 -0.126 5.720 1.00 97.44 88 GLU A C 1
ATOM 720 O O . GLU A 1 88 ? 0.133 0.575 5.796 1.00 97.44 88 GLU A O 1
ATOM 725 N N . VAL A 1 89 ? -2.073 0.437 5.585 1.00 97.25 89 VAL A N 1
ATOM 726 C CA . VAL A 1 89 ? -2.300 1.880 5.544 1.00 97.25 89 VAL A CA 1
ATOM 727 C C . VAL A 1 89 ? -3.432 2.283 6.475 1.00 97.25 89 VAL A C 1
ATOM 729 O O . VAL A 1 89 ? -4.358 1.526 6.760 1.00 97.25 89 VAL A O 1
ATOM 732 N N . GLY A 1 90 ? -3.403 3.538 6.922 1.00 97.25 90 GLY A N 1
ATOM 733 C CA . GLY A 1 90 ? -4.486 4.081 7.738 1.00 97.25 90 GLY A CA 1
ATOM 734 C C . GLY A 1 90 ? -4.314 3.891 9.236 1.00 97.25 90 GLY A C 1
ATOM 735 O O . GLY A 1 90 ? -5.304 3.916 9.956 1.00 97.25 90 GLY A O 1
ATOM 736 N N . ARG A 1 91 ? -3.086 3.765 9.746 1.00 97.44 91 ARG A N 1
ATOM 737 C CA . ARG A 1 91 ? -2.862 3.706 11.200 1.00 97.44 91 ARG A CA 1
ATOM 738 C C . ARG A 1 91 ? -3.056 5.039 11.919 1.00 97.44 91 ARG A C 1
ATOM 740 O O . ARG A 1 91 ? -3.693 5.070 12.959 1.00 97.44 91 ARG A O 1
ATOM 747 N N . GLY A 1 92 ? -2.557 6.133 11.347 1.00 97.38 92 GLY A N 1
ATOM 748 C CA . GLY A 1 92 ? -2.615 7.474 11.951 1.00 97.38 92 GLY A CA 1
ATOM 749 C C . GLY A 1 92 ? -3.931 8.275 11.847 1.00 97.38 92 GLY A C 1
ATOM 750 O O . GLY A 1 92 ? -4.127 9.150 12.683 1.00 97.38 92 GLY A O 1
ATOM 751 N N . PRO A 1 93 ? -4.819 8.057 10.857 1.00 98.31 93 PRO A N 1
ATOM 752 C CA . PRO A 1 93 ? -6.085 8.781 10.738 1.00 98.31 93 PRO A CA 1
ATOM 753 C C . PRO A 1 93 ? -6.973 8.732 11.984 1.00 98.31 93 PRO A C 1
ATOM 755 O O . PRO A 1 93 ? -6.971 7.756 12.727 1.00 98.31 93 PRO A O 1
ATOM 758 N N . LEU A 1 94 ? -7.773 9.781 12.165 1.00 98.56 94 LEU A N 1
ATOM 759 C CA . LEU A 1 94 ? -8.797 9.894 13.204 1.00 98.56 94 LEU A CA 1
ATOM 760 C C . LEU A 1 94 ? -10.099 9.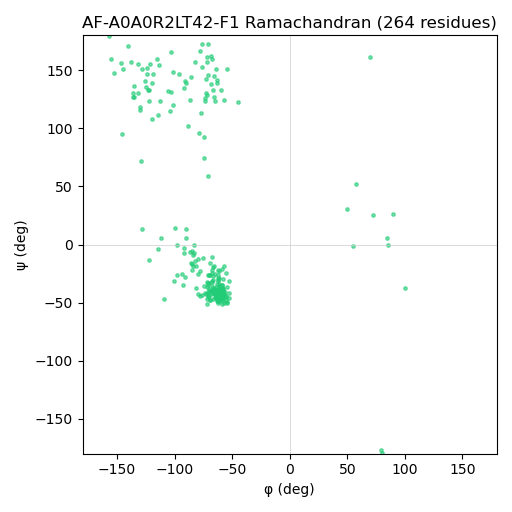169 12.828 1.00 98.56 94 LEU A C 1
ATOM 762 O O . LEU A 1 94 ? -10.912 8.873 13.698 1.00 98.56 94 LEU A O 1
ATOM 766 N N . ALA A 1 95 ? -10.302 8.878 11.541 1.00 98.50 95 ALA A N 1
ATOM 767 C CA . ALA A 1 95 ? -11.508 8.242 11.021 1.00 98.50 95 ALA A CA 1
ATOM 768 C C . ALA A 1 95 ? -11.202 7.158 9.974 1.00 98.50 95 ALA A C 1
ATOM 770 O O . ALA A 1 95 ? -10.149 7.160 9.322 1.00 98.50 95 ALA A O 1
ATOM 771 N N . GLY A 1 96 ? -12.155 6.241 9.814 1.00 98.56 96 GLY A N 1
ATOM 772 C CA . GLY A 1 96 ? -12.122 5.145 8.851 1.00 98.56 96 GLY A CA 1
ATOM 773 C C . GLY A 1 96 ? -11.273 3.945 9.293 1.00 98.56 96 GLY A C 1
ATOM 774 O O . GLY A 1 96 ? -10.679 3.955 10.379 1.00 98.56 96 GLY A O 1
ATOM 775 N N . PRO A 1 97 ? -11.185 2.904 8.450 1.00 98.69 97 PRO A N 1
ATOM 776 C CA . PRO A 1 97 ? -10.500 1.659 8.777 1.00 98.69 97 PRO A CA 1
ATOM 777 C C . PRO A 1 97 ? -8.974 1.772 8.673 1.00 98.69 97 PRO A C 1
ATOM 779 O O . PRO A 1 97 ? -8.423 2.718 8.089 1.00 98.69 97 PRO A O 1
ATOM 782 N N . VAL A 1 98 ? -8.295 0.768 9.223 1.00 98.69 98 VAL A N 1
ATOM 783 C CA . VAL A 1 98 ? -6.961 0.350 8.776 1.00 98.69 98 VAL A CA 1
ATOM 784 C C . VAL A 1 98 ? -7.151 -0.745 7.728 1.00 98.69 98 VAL A C 1
ATOM 786 O O . VAL A 1 98 ? -7.989 -1.630 7.899 1.00 98.69 98 VAL A O 1
ATOM 789 N N . VAL A 1 99 ? -6.418 -0.649 6.622 1.00 98.75 99 VAL A N 1
ATOM 790 C CA . VAL A 1 99 ? -6.511 -1.574 5.484 1.00 98.75 99 VAL A CA 1
ATOM 791 C C . VAL A 1 99 ? -5.128 -2.134 5.224 1.00 98.75 99 VAL A C 1
ATOM 793 O O . VAL A 1 99 ? -4.162 -1.374 5.201 1.00 98.75 99 VAL A O 1
ATOM 796 N N . ALA A 1 100 ? -5.036 -3.436 5.006 1.00 98.62 100 ALA A N 1
ATOM 797 C CA . ALA A 1 100 ? -3.817 -4.109 4.601 1.00 98.62 100 ALA A CA 1
ATOM 798 C C . ALA A 1 100 ? -4.031 -4.838 3.278 1.00 98.62 100 ALA A C 1
ATOM 800 O O . ALA A 1 100 ? -5.151 -5.218 2.931 1.00 98.62 100 ALA A O 1
ATOM 801 N N . ALA A 1 101 ? -2.942 -5.045 2.552 1.00 98.75 101 ALA A N 1
ATOM 802 C CA . ALA A 1 101 ? -2.929 -5.906 1.385 1.00 98.75 101 ALA A CA 1
ATOM 803 C C . ALA A 1 101 ? -1.789 -6.913 1.496 1.00 98.75 101 ALA A C 1
ATOM 805 O O . ALA A 1 101 ? -0.753 -6.628 2.097 1.00 98.75 101 ALA A O 1
ATOM 806 N N . ALA A 1 102 ? -1.988 -8.074 0.886 1.00 98.75 102 ALA A N 1
ATOM 807 C CA . ALA A 1 102 ? -0.966 -9.082 0.676 1.00 98.75 102 ALA A CA 1
ATOM 808 C C . ALA A 1 102 ? -0.881 -9.365 -0.827 1.00 98.75 102 ALA A C 1
ATOM 810 O O . ALA A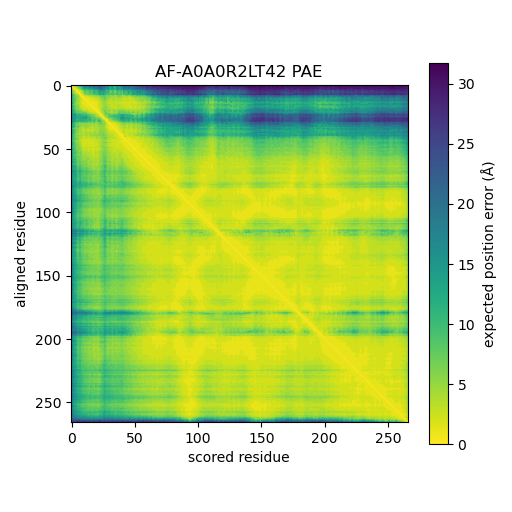 1 102 ? -1.916 -9.494 -1.481 1.00 98.75 102 ALA A O 1
ATOM 811 N N . VAL A 1 103 ? 0.326 -9.408 -1.392 1.00 98.81 103 VAL A N 1
ATOM 812 C CA . VAL A 1 103 ? 0.535 -9.537 -2.843 1.00 98.81 103 VAL A CA 1
ATOM 813 C C . VAL A 1 103 ? 1.618 -10.567 -3.139 1.00 98.81 103 VAL A C 1
ATOM 815 O O . VAL A 1 103 ? 2.739 -10.437 -2.645 1.00 98.81 103 VAL A O 1
ATOM 818 N N . ILE A 1 104 ? 1.298 -11.545 -3.989 1.00 98.75 104 ILE A N 1
ATOM 819 C CA . ILE A 1 104 ? 2.254 -12.497 -4.569 1.00 98.75 104 ILE A CA 1
ATOM 820 C C . ILE A 1 104 ? 2.563 -12.049 -5.998 1.00 98.75 104 ILE A C 1
ATOM 822 O O . ILE A 1 104 ? 1.664 -11.961 -6.835 1.00 98.75 104 ILE A O 1
ATOM 826 N N . LEU A 1 105 ? 3.833 -11.764 -6.282 1.00 98.38 105 LEU A N 1
ATOM 827 C CA . LEU A 1 105 ? 4.293 -11.348 -7.610 1.00 98.38 105 LEU A CA 1
ATOM 828 C C . LEU A 1 105 ? 4.833 -12.546 -8.407 1.00 98.38 105 LEU A C 1
ATOM 830 O O . LEU A 1 105 ? 5.445 -13.432 -7.803 1.00 98.38 105 LEU A O 1
ATOM 834 N N . PRO A 1 106 ? 4.664 -12.575 -9.741 1.00 97.56 106 PRO A N 1
ATOM 835 C CA . PRO A 1 106 ? 5.328 -13.561 -10.581 1.00 97.56 106 PRO A CA 1
ATOM 836 C C . PRO A 1 106 ? 6.834 -13.283 -10.701 1.00 97.56 106 PRO A C 1
ATOM 838 O O . PRO A 1 106 ? 7.316 -12.184 -10.418 1.00 97.56 106 PRO A O 1
ATOM 841 N N . HIS A 1 107 ? 7.600 -14.295 -11.113 1.00 95.69 107 HIS A N 1
ATOM 842 C CA . HIS A 1 107 ? 9.066 -14.207 -11.184 1.00 95.69 107 HIS A CA 1
ATOM 843 C C . HIS A 1 107 ? 9.565 -13.227 -12.258 1.00 95.69 107 HIS A C 1
ATOM 845 O O . HIS A 1 107 ? 10.681 -12.714 -12.155 1.00 95.69 107 HIS A O 1
ATOM 851 N N . ASP A 1 108 ? 8.748 -12.985 -13.279 1.00 93.88 108 ASP A N 1
ATOM 852 C CA . ASP A 1 108 ? 8.979 -12.085 -14.408 1.00 93.88 108 ASP A CA 1
ATOM 853 C C . ASP A 1 108 ? 8.279 -10.724 -14.245 1.00 93.88 108 ASP A C 1
ATOM 855 O O . ASP A 1 108 ? 8.196 -9.960 -15.202 1.00 93.88 108 ASP A O 1
ATOM 859 N N . PHE A 1 109 ? 7.813 -10.393 -13.034 1.00 95.31 109 PHE A N 1
ATOM 860 C CA . PHE A 1 109 ? 7.161 -9.116 -12.750 1.00 95.31 109 PHE A CA 1
ATOM 861 C C . PHE A 1 109 ? 8.060 -7.918 -13.091 1.00 95.31 109 PHE A C 1
ATOM 863 O O . PHE A 1 109 ? 9.168 -7.780 -12.561 1.00 95.31 109 PHE A O 1
ATOM 870 N N . ASP A 1 110 ? 7.557 -7.017 -13.937 1.00 92.38 110 ASP A N 1
ATOM 871 C CA . ASP A 1 110 ? 8.360 -5.993 -14.615 1.00 92.38 110 ASP A CA 1
ATOM 872 C C . ASP A 1 110 ? 7.822 -4.560 -14.462 1.00 92.38 110 ASP A C 1
ATOM 874 O O . ASP A 1 110 ? 8.294 -3.625 -15.119 1.00 92.38 110 ASP A O 1
ATOM 878 N N . LEU A 1 111 ? 6.884 -4.334 -13.536 1.00 93.88 111 LEU A N 1
ATOM 879 C CA . LEU A 1 111 ? 6.401 -2.991 -13.205 1.00 93.88 111 LEU A CA 1
ATOM 880 C C . LEU A 1 111 ? 7.438 -2.214 -12.379 1.00 93.88 111 LEU A C 1
ATOM 882 O O . LEU A 1 111 ? 7.265 -1.975 -11.184 1.00 93.88 111 LEU A O 1
ATOM 886 N N . TYR A 1 112 ? 8.506 -1.748 -13.032 1.00 93.31 112 TYR A N 1
ATOM 887 C CA . TYR A 1 112 ? 9.652 -1.081 -12.389 1.00 93.31 112 TYR A CA 1
ATOM 888 C C . TYR A 1 112 ? 9.294 0.186 -11.596 1.00 93.31 112 TYR A C 1
ATOM 890 O O . TYR A 1 112 ? 10.045 0.627 -10.725 1.00 93.31 112 TYR A O 1
ATOM 898 N N . ASP A 1 113 ? 8.142 0.782 -11.901 1.00 92.88 113 ASP A N 1
ATOM 899 C CA . ASP A 1 113 ? 7.601 1.948 -11.205 1.00 92.88 113 ASP A CA 1
ATOM 900 C C . ASP A 1 113 ? 7.000 1.620 -9.825 1.00 92.88 113 ASP A C 1
ATOM 902 O O . ASP A 1 113 ? 6.719 2.544 -9.058 1.00 92.88 113 ASP A O 1
ATOM 906 N N . VAL A 1 114 ? 6.806 0.338 -9.491 1.00 92.00 114 VAL A N 1
ATOM 907 C CA . VAL A 1 114 ? 6.363 -0.094 -8.160 1.00 92.00 114 VAL A CA 1
ATOM 908 C C . VAL A 1 114 ? 7.429 0.241 -7.121 1.00 92.00 114 VAL A C 1
ATOM 910 O O . VAL A 1 114 ? 8.592 -0.159 -7.222 1.00 92.00 114 VAL A O 1
ATOM 913 N N . ASN A 1 115 ? 7.009 0.995 -6.111 1.00 87.88 115 ASN A N 1
ATOM 914 C CA . ASN A 1 115 ? 7.804 1.469 -4.986 1.00 87.88 115 ASN A CA 1
ATOM 915 C C . ASN A 1 115 ? 6.852 1.775 -3.813 1.00 87.88 115 ASN A C 1
ATOM 917 O O . ASN A 1 115 ? 5.635 1.668 -3.971 1.00 87.88 115 ASN A O 1
ATOM 921 N N . ASP A 1 116 ? 7.395 2.206 -2.675 1.00 82.56 116 ASP A N 1
ATOM 922 C CA . ASP A 1 116 ? 6.629 2.729 -1.539 1.00 82.56 116 ASP A CA 1
ATOM 923 C C . ASP A 1 116 ? 5.537 3.709 -2.001 1.00 82.56 116 ASP A C 1
ATOM 925 O O . ASP A 1 116 ? 5.805 4.732 -2.646 1.00 82.56 116 ASP A O 1
ATOM 929 N N . SER A 1 117 ? 4.288 3.392 -1.645 1.00 83.50 117 SER A N 1
ATOM 930 C CA . SER A 1 117 ? 3.111 4.184 -1.991 1.00 83.50 117 SER A CA 1
ATOM 931 C C . SER A 1 117 ? 3.246 5.661 -1.607 1.00 83.50 117 SER A C 1
ATOM 933 O O . SER A 1 117 ? 2.720 6.512 -2.326 1.00 83.50 117 SER A O 1
ATOM 935 N N . LYS A 1 118 ? 3.975 5.995 -0.535 1.00 85.75 118 LYS A N 1
ATOM 936 C CA . LYS A 1 118 ? 4.198 7.369 -0.050 1.00 85.75 118 LYS A CA 1
ATOM 937 C C . LYS A 1 118 ? 5.111 8.173 -0.977 1.00 85.75 118 LYS A C 1
ATOM 939 O O . LYS A 1 118 ? 4.993 9.394 -1.029 1.00 85.75 118 LYS A O 1
ATOM 944 N N . GLN A 1 119 ? 5.984 7.502 -1.730 1.00 87.50 119 GLN A N 1
ATOM 945 C CA . GLN A 1 119 ? 6.878 8.120 -2.718 1.00 87.50 119 GLN A CA 1
ATOM 946 C C . GLN A 1 119 ? 6.195 8.345 -4.074 1.00 87.50 119 GLN A C 1
ATOM 948 O O . GLN A 1 119 ? 6.747 9.007 -4.954 1.00 87.50 119 GLN A O 1
ATOM 953 N N . LEU A 1 120 ? 4.990 7.804 -4.258 1.00 90.81 120 LEU A N 1
ATOM 954 C CA . LEU A 1 120 ? 4.217 7.914 -5.487 1.00 90.81 120 LEU A CA 1
ATOM 955 C C . LEU A 1 120 ? 3.118 8.974 -5.354 1.00 90.81 120 LEU A C 1
ATOM 957 O O . LEU A 1 120 ? 2.538 9.189 -4.289 1.00 90.81 120 LEU A O 1
ATOM 961 N N . SER A 1 121 ? 2.785 9.631 -6.465 1.00 94.56 121 SER A N 1
ATOM 962 C CA . SER A 1 121 ? 1.602 10.494 -6.521 1.00 94.56 121 SER A CA 1
ATOM 963 C C . SER A 1 121 ? 0.320 9.654 -6.524 1.00 94.56 121 SER A C 1
ATOM 965 O O . SER A 1 121 ? 0.329 8.496 -6.945 1.00 94.56 121 SER A O 1
ATOM 967 N N . ALA A 1 122 ? -0.809 10.241 -6.109 1.00 93.19 122 ALA A N 1
ATOM 968 C CA . ALA A 1 122 ? -2.112 9.566 -6.163 1.00 93.19 122 ALA A CA 1
ATOM 969 C C . ALA A 1 122 ? -2.438 9.066 -7.579 1.00 93.19 122 ALA A C 1
ATOM 971 O O . ALA A 1 122 ? -2.787 7.903 -7.757 1.00 93.19 122 ALA A O 1
ATOM 972 N N . LYS A 1 123 ? -2.193 9.908 -8.593 1.00 95.25 123 LYS A N 1
ATOM 973 C CA . LYS A 1 123 ? -2.337 9.541 -10.006 1.00 95.25 123 LYS A CA 1
ATOM 974 C C . LYS A 1 123 ? -1.507 8.306 -10.362 1.00 95.25 123 LYS A C 1
ATOM 976 O O . LYS A 1 123 ? -2.035 7.372 -10.950 1.00 95.25 123 LYS A O 1
ATOM 981 N N . LYS A 1 124 ? -0.231 8.266 -9.963 1.00 95.38 124 LYS A N 1
ATOM 982 C CA . LYS A 1 124 ? 0.644 7.133 -10.283 1.00 95.38 124 LYS A CA 1
ATOM 983 C C . LYS A 1 124 ? 0.213 5.847 -9.574 1.00 95.38 124 LYS A C 1
ATOM 985 O O . LYS A 1 124 ? 0.299 4.778 -10.165 1.00 95.38 124 LYS A O 1
ATOM 990 N N . ARG A 1 125 ? -0.295 5.935 -8.340 1.00 96.75 125 ARG A N 1
ATOM 991 C CA . ARG A 1 125 ? -0.874 4.776 -7.639 1.00 96.75 125 ARG A CA 1
ATOM 992 C C . ARG A 1 125 ? -2.111 4.233 -8.357 1.00 96.75 125 ARG A C 1
ATOM 994 O O . ARG A 1 125 ? -2.216 3.023 -8.516 1.00 96.75 125 ARG A O 1
ATOM 1001 N N . LEU A 1 126 ? -3.000 5.109 -8.828 1.00 96.38 126 LEU A N 1
ATOM 1002 C CA . LEU A 1 126 ? -4.184 4.720 -9.603 1.00 96.38 126 LEU A CA 1
ATOM 1003 C C . LEU A 1 126 ? -3.829 4.120 -10.971 1.00 96.38 126 LEU A C 1
ATOM 1005 O O . LEU A 1 126 ? -4.544 3.245 -11.442 1.00 96.38 126 LEU A O 1
ATOM 1009 N N . GLU A 1 127 ? -2.720 4.544 -11.582 1.00 96.88 127 GLU A N 1
ATOM 1010 C CA . GLU A 1 127 ? -2.177 3.915 -12.794 1.00 96.88 127 GLU A CA 1
ATOM 1011 C C . GLU A 1 127 ? -1.581 2.524 -12.511 1.00 96.88 127 GLU A C 1
ATOM 1013 O O . GLU A 1 127 ? -1.765 1.607 -13.302 1.00 96.88 127 GLU A O 1
ATOM 1018 N N . LEU A 1 128 ? -0.866 2.351 -11.392 1.00 97.44 128 LEU A N 1
ATOM 1019 C CA . LEU A 1 128 ? -0.160 1.103 -11.074 1.00 97.44 128 LEU A CA 1
ATOM 1020 C C . LEU A 1 128 ? -1.057 0.019 -10.478 1.00 97.44 128 LEU A C 1
ATOM 1022 O O . LEU A 1 128 ? -0.867 -1.150 -10.786 1.00 97.44 128 LEU A O 1
ATOM 1026 N N . ALA A 1 129 ? -2.023 0.373 -9.630 1.00 98.06 129 ALA A N 1
ATOM 1027 C CA . ALA A 1 129 ? -2.900 -0.595 -8.976 1.00 98.06 129 ALA A CA 1
ATOM 1028 C C . ALA A 1 129 ? -3.607 -1.576 -9.938 1.00 98.06 129 ALA A C 1
ATOM 1030 O O . ALA A 1 129 ? -3.599 -2.767 -9.631 1.00 98.06 129 ALA A O 1
ATOM 1031 N N . PRO A 1 130 ? -4.203 -1.157 -11.075 1.00 98.06 130 PRO A N 1
ATOM 1032 C CA . PRO A 1 130 ? -4.791 -2.104 -12.024 1.00 98.06 130 PRO A CA 1
ATOM 1033 C C . PRO A 1 130 ? -3.741 -3.007 -12.683 1.00 98.06 130 PRO A C 1
ATOM 1035 O O . PRO A 1 130 ? -3.991 -4.197 -12.809 1.00 98.06 130 PRO A O 1
ATOM 1038 N N . LEU A 1 131 ? -2.556 -2.483 -13.014 1.00 98.06 131 LEU A N 1
ATOM 1039 C CA . LEU A 1 131 ? -1.468 -3.278 -13.599 1.00 98.06 131 LEU A CA 1
ATOM 1040 C C . LEU A 1 131 ? -0.931 -4.322 -12.610 1.00 98.06 131 LEU A C 1
ATOM 1042 O O . LEU A 1 131 ? -0.686 -5.464 -12.980 1.00 98.06 131 LEU A O 1
ATOM 1046 N N . ILE A 1 132 ? -0.799 -3.954 -11.331 1.00 98.38 132 ILE A N 1
ATOM 1047 C CA . ILE A 1 132 ? -0.441 -4.898 -10.264 1.00 98.38 132 ILE A CA 1
ATOM 1048 C C . ILE A 1 132 ? -1.510 -5.987 -10.157 1.00 98.38 132 ILE A C 1
ATOM 1050 O O . ILE A 1 132 ? -1.162 -7.154 -10.053 1.00 98.38 132 ILE A O 1
ATOM 1054 N N . LYS A 1 133 ? -2.800 -5.629 -10.198 1.00 98.00 133 LYS A N 1
ATOM 1055 C CA . LYS A 1 133 ? -3.903 -6.604 -10.150 1.00 98.00 133 LYS A CA 1
ATOM 1056 C C . LYS A 1 133 ? -3.920 -7.558 -11.338 1.00 98.00 133 LYS A C 1
ATOM 1058 O O . LYS A 1 133 ? -4.321 -8.699 -11.167 1.00 98.00 133 LYS A O 1
ATOM 1063 N N . GLU A 1 134 ? -3.522 -7.083 -12.511 1.00 97.94 134 GLU A N 1
ATOM 1064 C CA . GLU A 1 134 ? -3.447 -7.889 -13.727 1.00 97.94 134 GLU A CA 1
ATOM 1065 C C . GLU A 1 134 ? -2.264 -8.864 -13.701 1.00 97.94 134 GLU A C 1
ATOM 1067 O O . GLU A 1 134 ? -2.417 -10.013 -14.100 1.00 97.94 134 GLU A O 1
ATOM 1072 N N . GLN A 1 135 ? -1.096 -8.420 -13.224 1.00 97.94 135 GLN A N 1
ATOM 1073 C CA . GLN A 1 135 ? 0.127 -9.228 -13.251 1.00 97.94 135 GLN A CA 1
ATOM 1074 C C . GLN A 1 135 ? 0.351 -10.086 -11.998 1.00 97.94 135 GLN A C 1
ATOM 1076 O O . GLN A 1 135 ? 1.046 -11.097 -12.071 1.00 97.94 135 GLN A O 1
ATOM 1081 N N . ALA A 1 136 ? -0.148 -9.678 -10.828 1.00 98.38 136 ALA A N 1
ATOM 1082 C CA . ALA A 1 136 ? 0.078 -10.413 -9.586 1.00 98.38 136 ALA A CA 1
ATOM 1083 C C . ALA A 1 136 ? -0.547 -11.812 -9.652 1.00 98.38 136 ALA A C 1
ATOM 1085 O O . ALA A 1 136 ? -1.661 -11.989 -10.136 1.00 98.38 136 ALA A O 1
ATOM 1086 N N . ILE A 1 137 ? 0.152 -12.797 -9.087 1.00 98.56 137 ILE A N 1
ATOM 1087 C CA . ILE A 1 137 ? -0.348 -14.171 -8.971 1.00 98.56 137 ILE A CA 1
ATOM 1088 C C . ILE A 1 137 ? -1.574 -14.208 -8.054 1.00 98.56 137 ILE A C 1
ATOM 1090 O O . ILE A 1 137 ? -2.551 -14.890 -8.346 1.00 98.56 137 ILE A O 1
ATOM 1094 N N . ALA A 1 138 ? -1.510 -13.487 -6.933 1.00 98.62 138 ALA A N 1
ATOM 1095 C CA . ALA A 1 138 ? -2.600 -13.401 -5.974 1.00 98.62 138 ALA A CA 1
ATOM 1096 C C . ALA A 1 138 ? -2.545 -12.078 -5.213 1.00 98.62 138 ALA A C 1
ATOM 1098 O O . ALA A 1 138 ? -1.465 -11.548 -4.926 1.00 98.62 138 ALA A O 1
ATOM 1099 N N . ILE A 1 139 ? -3.723 -11.569 -4.858 1.00 98.88 139 ILE A N 1
ATOM 1100 C CA . ILE A 1 139 ? -3.889 -10.379 -4.028 1.00 98.88 139 ILE A CA 1
ATOM 1101 C C . ILE A 1 139 ? -4.983 -10.654 -3.008 1.00 98.88 139 ILE A C 1
ATOM 1103 O O . ILE A 1 139 ? -6.084 -11.053 -3.377 1.00 98.88 139 ILE A O 1
ATOM 1107 N N . GLY A 1 140 ? -4.692 -10.371 -1.744 1.00 98.75 140 GLY A N 1
ATOM 1108 C CA . GLY A 1 140 ? -5.678 -10.336 -0.673 1.00 98.75 140 GLY A CA 1
ATOM 1109 C C . GLY A 1 140 ? -5.755 -8.950 -0.045 1.00 98.75 140 GLY A C 1
ATOM 1110 O O . GLY A 1 140 ? -4.754 -8.230 0.010 1.00 98.75 140 GLY A O 1
ATOM 1111 N N . ILE A 1 141 ? -6.946 -8.551 0.404 1.00 98.75 141 ILE A N 1
ATOM 1112 C CA . ILE A 1 141 ? -7.191 -7.256 1.050 1.00 98.75 141 ILE A CA 1
ATOM 1113 C C . ILE A 1 141 ? -7.952 -7.489 2.348 1.00 98.75 141 ILE A C 1
ATOM 1115 O O . ILE A 1 141 ? -9.091 -7.948 2.343 1.00 98.75 141 ILE A O 1
ATOM 1119 N N . GLY A 1 142 ? -7.345 -7.114 3.465 1.00 98.56 142 GLY A N 1
ATOM 1120 C CA . GLY A 1 142 ? -7.963 -7.187 4.781 1.00 98.56 142 GLY A CA 1
ATOM 1121 C C . GLY A 1 142 ? -8.189 -5.803 5.369 1.00 98.56 142 GLY A C 1
ATOM 1122 O O . GLY A 1 142 ? -7.492 -4.841 5.042 1.00 98.56 142 GLY A O 1
ATOM 1123 N N . GLN A 1 143 ? -9.172 -5.684 6.257 1.00 98.31 143 GLN A N 1
ATOM 1124 C CA . GLN A 1 143 ? -9.470 -4.422 6.927 1.00 98.31 143 GLN A CA 1
ATOM 1125 C C . GLN A 1 143 ? -9.941 -4.636 8.364 1.00 98.31 143 GLN A C 1
ATOM 1127 O O . GLN A 1 143 ? -10.587 -5.634 8.675 1.00 98.31 143 G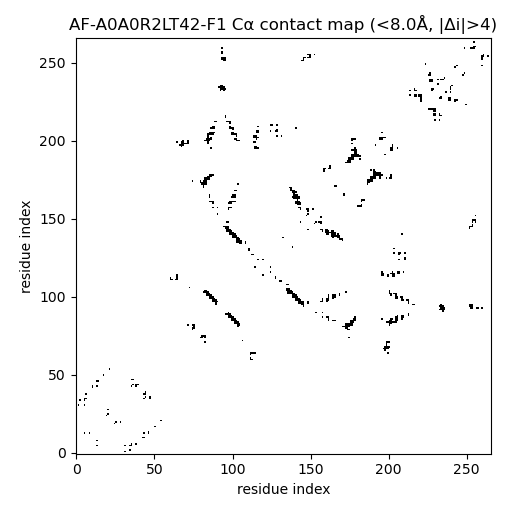LN A O 1
ATOM 1132 N N . ALA A 1 144 ? -9.665 -3.655 9.219 1.00 98.56 144 ALA A N 1
ATOM 1133 C CA . ALA A 1 144 ? -10.300 -3.502 10.522 1.00 98.56 144 ALA A CA 1
ATOM 1134 C C . ALA A 1 144 ? -10.967 -2.126 10.583 1.00 98.56 144 ALA A C 1
ATOM 1136 O O . ALA A 1 144 ? -10.316 -1.098 10.363 1.00 98.56 144 ALA A O 1
ATOM 1137 N N . ASP A 1 145 ? -12.272 -2.114 10.851 1.00 98.56 145 ASP A N 1
ATOM 1138 C CA . ASP A 1 145 ? -13.049 -0.884 10.971 1.00 98.56 145 ASP A CA 1
ATOM 1139 C C . ASP A 1 145 ? -12.699 -0.104 12.250 1.00 98.56 145 ASP A C 1
ATOM 1141 O O . ASP A 1 145 ? -11.933 -0.552 13.107 1.00 98.56 145 ASP A O 1
ATOM 1145 N N . ASN A 1 146 ? -13.242 1.107 12.379 1.00 98.31 146 ASN A N 1
ATOM 1146 C CA . ASN A 1 146 ? -12.981 1.956 13.539 1.00 98.31 146 ASN A CA 1
ATOM 1147 C C . ASN A 1 146 ? -13.461 1.325 14.855 1.00 98.31 146 ASN A C 1
ATOM 1149 O O . ASN A 1 146 ? -12.818 1.532 15.879 1.00 98.31 146 ASN A O 1
ATOM 1153 N N . LYS A 1 147 ? -14.526 0.511 14.829 1.00 98.44 147 LYS A N 1
ATOM 1154 C CA . LYS A 1 147 ? -15.024 -0.197 16.016 1.00 98.44 147 LYS A CA 1
ATOM 1155 C C . LYS A 1 147 ? -14.022 -1.245 16.490 1.00 98.44 147 LYS A C 1
ATOM 1157 O O . LYS A 1 147 ? -13.698 -1.274 17.672 1.00 98.44 147 LYS A O 1
ATOM 1162 N N . LYS A 1 148 ? -13.484 -2.054 15.572 1.00 98.50 148 LYS A N 1
ATOM 1163 C CA . LYS A 1 148 ? -12.423 -3.020 15.869 1.00 98.50 148 LYS A CA 1
ATOM 1164 C C . LYS A 1 148 ? -11.168 -2.302 16.366 1.00 98.50 148 LYS A C 1
ATOM 1166 O O . LYS A 1 148 ? -10.583 -2.733 17.349 1.00 98.50 148 LYS A O 1
ATOM 1171 N N . ILE A 1 149 ? -10.781 -1.180 15.753 1.00 98.69 149 ILE A N 1
ATOM 1172 C CA . ILE A 1 149 ? -9.649 -0.364 16.233 1.00 98.69 149 ILE A CA 1
ATOM 1173 C C . ILE A 1 149 ? -9.864 0.097 17.680 1.00 98.69 149 ILE A C 1
ATOM 1175 O O . ILE A 1 149 ? -8.941 -0.006 18.487 1.00 98.69 149 ILE A O 1
ATOM 1179 N N . ASP A 1 150 ? -11.059 0.586 18.009 1.00 98.38 150 ASP A N 1
ATOM 1180 C CA . ASP A 1 150 ? -11.392 1.031 19.364 1.00 98.38 150 ASP A CA 1
ATOM 1181 C C . ASP A 1 150 ? -11.436 -0.135 20.373 1.00 98.38 150 ASP A C 1
ATOM 1183 O O . ASP A 1 150 ? -11.070 0.054 21.531 1.00 98.38 150 ASP A O 1
ATOM 1187 N N . GLU A 1 151 ? -11.835 -1.335 19.938 1.00 98.38 151 GLU A N 1
ATOM 1188 C CA . GLU A 1 151 ? -11.904 -2.559 20.751 1.00 98.38 151 GLU A CA 1
ATOM 1189 C C . GLU A 1 151 ? -10.517 -3.124 21.088 1.00 98.38 151 GLU A C 1
ATOM 1191 O O . GLU A 1 151 ? -10.227 -3.412 22.249 1.00 98.38 151 GLU A O 1
ATOM 1196 N N . ILE A 1 152 ? -9.661 -3.306 20.075 1.00 98.00 152 ILE A N 1
ATOM 1197 C CA . ILE A 1 152 ? -8.408 -4.064 20.217 1.00 98.00 152 ILE A CA 1
ATOM 1198 C C . ILE A 1 152 ? -7.149 -3.214 20.103 1.00 98.00 152 ILE A C 1
ATOM 1200 O O . ILE A 1 152 ? -6.070 -3.778 20.166 1.00 98.00 152 ILE A O 1
ATOM 1204 N N . ASN A 1 153 ? -7.256 -1.887 20.003 1.00 98.31 153 ASN A N 1
ATOM 1205 C CA . ASN A 1 153 ? -6.177 -0.935 19.707 1.00 98.31 153 ASN A CA 1
ATOM 1206 C C . ASN A 1 153 ? -5.636 -0.999 18.263 1.00 98.31 153 ASN A C 1
ATOM 1208 O O . ASN A 1 153 ? -5.796 -1.977 17.533 1.00 98.31 153 ASN A O 1
ATOM 1212 N N . ILE A 1 154 ? -4.957 0.075 17.836 1.00 98.06 154 ILE A N 1
ATOM 1213 C CA . ILE A 1 154 ? -4.509 0.229 16.444 1.00 98.06 154 ILE A CA 1
ATOM 1214 C C . ILE A 1 154 ? -3.419 -0.755 16.013 1.00 98.06 154 ILE A C 1
ATOM 1216 O O . ILE A 1 154 ? -3.348 -1.108 14.837 1.00 98.06 154 ILE A O 1
ATOM 1220 N N . TYR A 1 155 ? -2.552 -1.185 16.930 1.00 97.44 155 TYR A N 1
ATOM 1221 C CA . TYR A 1 155 ? -1.493 -2.134 16.601 1.00 97.44 155 TYR A CA 1
ATOM 1222 C C . TYR A 1 155 ? -2.095 -3.510 16.303 1.00 97.44 155 TYR A C 1
ATOM 1224 O O . TYR A 1 155 ? -1.809 -4.099 15.262 1.00 97.44 155 TYR A O 1
ATOM 1232 N N . GLU A 1 156 ? -2.993 -3.992 17.160 1.00 98.12 156 GLU A N 1
ATOM 1233 C CA . GLU A 1 156 ? -3.641 -5.289 16.956 1.00 98.12 156 GLU A CA 1
ATOM 1234 C C . GLU A 1 156 ? -4.642 -5.253 15.794 1.00 98.12 156 GLU A C 1
ATOM 1236 O O . GLU A 1 156 ? -4.728 -6.223 15.049 1.00 98.12 156 GLU A O 1
ATOM 1241 N N . ALA A 1 157 ? -5.344 -4.135 15.577 1.00 98.44 157 ALA A N 1
ATOM 1242 C CA . ALA A 1 157 ? -6.234 -3.965 14.427 1.00 98.44 157 ALA A CA 1
ATOM 1243 C C . ALA A 1 157 ? -5.481 -3.963 13.088 1.00 98.44 157 ALA A C 1
ATOM 1245 O O . ALA A 1 157 ? -5.949 -4.556 12.117 1.00 98.44 157 ALA A O 1
ATOM 1246 N N . ALA A 1 158 ? -4.295 -3.347 13.033 1.00 98.25 158 ALA A N 1
ATOM 1247 C CA . ALA A 1 158 ? -3.415 -3.443 11.871 1.00 98.25 158 ALA A CA 1
ATOM 1248 C C . ALA A 1 158 ? -2.963 -4.891 11.635 1.00 98.25 158 ALA A C 1
ATOM 1250 O O . ALA A 1 158 ? -3.051 -5.381 10.510 1.00 98.25 158 ALA A O 1
ATOM 1251 N N . ARG A 1 159 ? -2.554 -5.597 12.700 1.00 97.94 159 ARG A N 1
ATOM 1252 C CA . ARG A 1 159 ? -2.176 -7.015 12.613 1.00 97.94 159 ARG A CA 1
ATOM 1253 C C . ARG A 1 159 ? -3.334 -7.880 12.110 1.00 97.94 159 ARG A C 1
ATOM 1255 O O . ARG A 1 159 ? -3.130 -8.680 11.209 1.00 97.94 159 ARG A O 1
ATOM 1262 N N . PHE A 1 160 ? -4.542 -7.665 12.627 1.00 98.12 160 PHE A N 1
ATOM 1263 C CA . PHE A 1 160 ? -5.757 -8.346 12.179 1.00 98.12 160 PHE A CA 1
ATOM 1264 C C . PHE A 1 160 ? -6.029 -8.103 10.689 1.00 98.12 160 PHE A C 1
ATOM 1266 O O . PHE A 1 160 ? -6.271 -9.048 9.947 1.00 98.12 160 PHE A O 1
ATOM 1273 N N . ALA A 1 161 ? -5.940 -6.854 10.219 1.00 98.56 161 ALA A N 1
ATOM 1274 C CA . ALA A 1 161 ? -6.127 -6.548 8.801 1.00 98.56 161 ALA A CA 1
ATOM 1275 C C . ALA A 1 161 ? -5.097 -7.277 7.917 1.00 98.56 161 ALA A C 1
ATOM 1277 O O . ALA A 1 161 ? -5.457 -7.790 6.862 1.00 98.56 161 ALA A O 1
ATOM 1278 N N . MET A 1 162 ? -3.835 -7.366 8.348 1.00 98.44 162 MET A N 1
ATOM 1279 C CA . MET A 1 162 ? -2.807 -8.128 7.630 1.00 98.44 162 MET A CA 1
ATOM 1280 C C . MET A 1 162 ? -3.086 -9.638 7.620 1.00 98.44 162 MET A C 1
ATOM 1282 O O . MET A 1 162 ? -2.914 -10.269 6.582 1.00 98.44 162 MET A O 1
ATOM 1286 N N . GLU A 1 163 ? -3.532 -10.212 8.744 1.00 98.19 163 GLU A N 1
ATOM 1287 C CA . GLU A 1 163 ? -3.945 -11.625 8.841 1.00 98.19 163 GLU A CA 1
ATOM 1288 C C . GLU A 1 163 ? -5.056 -11.922 7.822 1.00 98.19 163 GLU A C 1
ATOM 1290 O O . GLU A 1 163 ? -4.901 -12.803 6.979 1.00 98.19 163 GLU A O 1
ATOM 1295 N N . GLN A 1 164 ? -6.103 -11.091 7.800 1.00 98.44 164 GLN A N 1
ATOM 1296 C CA . GLN A 1 164 ? -7.204 -11.199 6.838 1.00 98.44 164 GLN A CA 1
ATOM 1297 C C . GLN A 1 164 ? -6.750 -11.041 5.378 1.00 98.44 164 GLN A C 1
ATOM 1299 O O . GLN A 1 164 ? -7.285 -11.700 4.489 1.00 98.44 164 GLN A O 1
ATOM 1304 N N . ALA A 1 165 ? -5.765 -10.179 5.109 1.00 98.62 165 ALA A N 1
ATOM 1305 C CA . ALA A 1 165 ? -5.214 -10.024 3.766 1.00 98.62 165 ALA A CA 1
ATOM 1306 C C . ALA A 1 165 ? -4.469 -11.290 3.312 1.00 98.62 165 ALA A C 1
ATOM 1308 O O . ALA A 1 165 ? -4.606 -11.703 2.165 1.00 98.62 165 ALA A O 1
ATOM 1309 N N . VAL A 1 166 ? -3.701 -11.924 4.201 1.00 98.56 166 VAL A N 1
ATOM 1310 C CA . VAL A 1 166 ? -2.961 -13.156 3.887 1.00 98.56 166 VAL A CA 1
ATOM 1311 C C . VAL A 1 166 ? -3.899 -14.350 3.701 1.00 98.56 166 VAL A C 1
ATOM 1313 O O . VAL A 1 166 ? -3.680 -15.146 2.793 1.00 98.56 166 VAL A O 1
ATOM 1316 N N . GLU A 1 167 ? -4.960 -14.457 4.501 1.00 97.88 167 GLU A N 1
ATOM 1317 C CA . GLU A 1 167 ? -5.954 -15.542 4.410 1.00 97.88 167 GLU A CA 1
ATOM 1318 C C . GLU A 1 167 ? -6.705 -15.585 3.069 1.00 97.88 167 GLU A C 1
ATOM 1320 O O . GLU A 1 167 ? -7.202 -16.637 2.675 1.00 97.88 167 GLU A O 1
ATOM 1325 N N . GLN A 1 168 ? -6.767 -14.465 2.343 1.00 98.12 168 GLN A N 1
ATOM 1326 C CA . GLN A 1 168 ? -7.405 -14.385 1.024 1.00 98.12 168 GLN A CA 1
ATOM 1327 C C . GLN A 1 168 ? -6.506 -14.840 -0.133 1.00 98.12 168 GLN A C 1
ATOM 1329 O O . GLN A 1 168 ? -6.971 -14.918 -1.271 1.00 98.12 168 GLN A O 1
ATOM 1334 N N . LEU A 1 169 ? -5.221 -15.108 0.116 1.00 98.50 169 LEU A N 1
ATOM 1335 C CA . LEU A 1 169 ? -4.291 -15.491 -0.941 1.00 98.50 169 LEU A CA 1
ATOM 1336 C C . LEU A 1 169 ? -4.539 -16.924 -1.412 1.00 98.50 169 LEU A C 1
ATOM 1338 O O . LEU A 1 169 ? -4.451 -17.882 -0.645 1.00 98.50 169 LEU A O 1
ATOM 1342 N N . ILE A 1 170 ? -4.788 -17.062 -2.712 1.00 96.75 170 ILE A N 1
ATOM 1343 C CA . ILE A 1 170 ? -4.820 -18.342 -3.413 1.00 96.75 170 ILE A CA 1
ATOM 1344 C C . ILE A 1 170 ? -3.941 -18.187 -4.660 1.00 96.75 170 ILE A C 1
ATOM 1346 O O . ILE A 1 170 ? -4.290 -17.384 -5.525 1.00 96.75 170 ILE A O 1
ATOM 1350 N N . PRO A 1 171 ? -2.819 -18.924 -4.776 1.00 97.88 171 PRO A N 1
ATOM 1351 C CA . PRO A 1 171 ? -2.290 -19.917 -3.833 1.00 97.88 171 PRO A CA 1
ATOM 1352 C C . PRO A 1 171 ? -1.814 -19.312 -2.501 1.00 97.88 171 PRO A C 1
ATOM 1354 O O . PRO A 1 171 ? -1.515 -18.120 -2.415 1.00 97.88 171 PRO A O 1
ATOM 1357 N N . LEU A 1 172 ? -1.719 -20.155 -1.467 1.00 96.81 172 LEU A N 1
ATOM 1358 C CA . LEU A 1 172 ? -1.149 -19.759 -0.178 1.00 96.81 172 LEU A CA 1
ATOM 1359 C C . LEU A 1 172 ? 0.363 -19.510 -0.315 1.00 96.81 172 LEU A C 1
ATOM 1361 O O . LEU A 1 172 ? 1.050 -20.309 -0.958 1.00 96.81 172 LEU A O 1
ATOM 1365 N N . PRO A 1 173 ? 0.905 -18.447 0.304 1.00 97.88 173 PRO A N 1
ATOM 1366 C CA . PRO A 1 173 ? 2.335 -18.189 0.281 1.00 97.88 173 PRO A CA 1
ATOM 1367 C C . PRO A 1 173 ? 3.097 -19.112 1.236 1.00 97.88 173 PRO A C 1
ATOM 1369 O O . PRO A 1 173 ? 2.598 -19.531 2.279 1.00 97.88 173 PRO A O 1
ATOM 1372 N N . GLU A 1 174 ? 4.355 -19.361 0.901 1.00 98.25 174 GLU A N 1
ATOM 1373 C CA . GLU A 1 174 ? 5.301 -20.148 1.696 1.00 98.25 174 GLU A CA 1
ATOM 1374 C C . GLU A 1 174 ? 6.219 -19.254 2.551 1.00 98.25 174 GLU A C 1
ATOM 1376 O O . GLU A 1 174 ? 6.693 -19.665 3.614 1.00 98.25 174 GLU A O 1
ATOM 1381 N N . GLU A 1 175 ? 6.456 -18.010 2.115 1.00 98.38 175 GLU A N 1
ATOM 1382 C CA . GLU A 1 175 ? 7.170 -16.980 2.877 1.00 98.38 175 GLU A CA 1
ATOM 1383 C C . GLU A 1 175 ? 6.436 -15.633 2.792 1.00 98.38 175 GLU A C 1
ATOM 1385 O O . GLU A 1 175 ? 6.013 -15.198 1.721 1.00 98.38 175 GLU A O 1
ATOM 1390 N N . LEU A 1 176 ? 6.320 -14.953 3.933 1.00 98.44 176 LEU A N 1
ATOM 1391 C CA . LEU A 1 176 ? 5.802 -13.594 4.045 1.00 98.44 176 LEU A CA 1
ATOM 1392 C C . LEU A 1 176 ? 6.948 -12.602 4.244 1.00 98.44 176 LEU A C 1
ATOM 1394 O O . LEU A 1 176 ? 7.782 -12.773 5.136 1.00 98.44 176 LEU A O 1
ATOM 1398 N N . LEU A 1 177 ? 6.949 -11.523 3.472 1.00 98.06 177 LEU A N 1
ATOM 1399 C CA . LEU A 1 177 ? 7.747 -10.324 3.703 1.00 98.06 177 LEU A CA 1
ATOM 1400 C C . LEU A 1 177 ? 6.802 -9.254 4.263 1.00 98.06 177 LEU A C 1
ATOM 1402 O O . LEU A 1 177 ? 5.883 -8.833 3.572 1.00 98.06 177 LEU A O 1
ATOM 1406 N N . ILE A 1 178 ? 6.997 -8.831 5.513 1.00 96.62 178 ILE A N 1
ATOM 1407 C CA . ILE A 1 178 ? 6.036 -7.962 6.218 1.00 96.62 178 ILE A CA 1
ATOM 1408 C C . ILE A 1 178 ? 6.722 -6.673 6.661 1.00 96.62 178 ILE A C 1
ATOM 1410 O O . ILE A 1 178 ? 7.806 -6.728 7.259 1.00 96.62 178 ILE A O 1
ATOM 1414 N N . ASP A 1 179 ? 6.098 -5.519 6.408 1.00 91.44 179 ASP A N 1
ATOM 1415 C CA . ASP A 1 179 ? 6.604 -4.251 6.933 1.00 91.44 179 ASP A CA 1
ATOM 1416 C C . ASP A 1 179 ? 6.341 -4.126 8.441 1.00 91.44 179 ASP A C 1
ATOM 1418 O O . ASP A 1 179 ? 5.230 -4.283 8.938 1.00 91.44 179 ASP A O 1
ATOM 1422 N N . ALA A 1 180 ? 7.409 -3.870 9.193 1.00 84.62 180 ALA A N 1
ATOM 1423 C CA . ALA A 1 180 ? 7.435 -3.479 10.600 1.00 84.62 180 ALA A CA 1
ATOM 1424 C C . ALA A 1 180 ? 6.716 -4.378 11.639 1.00 84.62 180 ALA A C 1
ATOM 1426 O O . ALA A 1 180 ? 6.832 -4.102 12.841 1.00 84.62 180 ALA A O 1
ATOM 1427 N N . MET A 1 181 ? 6.055 -5.478 11.262 1.00 90.19 181 MET A N 1
ATOM 1428 C CA . MET A 1 181 ? 5.214 -6.297 12.152 1.00 90.19 181 MET A CA 1
ATOM 1429 C C . MET A 1 181 ? 5.362 -7.811 11.907 1.00 90.19 181 MET A C 1
ATOM 1431 O O . MET A 1 181 ? 6.053 -8.250 10.991 1.00 90.19 181 MET A O 1
ATOM 1435 N N . GLN A 1 182 ? 4.779 -8.607 12.806 1.00 92.88 182 GLN A N 1
ATOM 1436 C CA . GLN A 1 182 ? 4.562 -10.049 12.650 1.00 92.88 182 GLN A CA 1
ATOM 1437 C C . GLN A 1 182 ? 3.072 -10.316 12.822 1.00 92.88 182 GLN A C 1
ATOM 1439 O O . GLN A 1 182 ? 2.429 -9.641 13.630 1.00 92.88 182 GLN A O 1
ATOM 1444 N N . ILE A 1 183 ? 2.554 -11.305 12.101 1.00 95.44 183 ILE A N 1
ATOM 1445 C CA . ILE A 1 183 ? 1.154 -11.726 12.172 1.00 95.44 183 ILE A CA 1
ATOM 1446 C C . ILE A 1 183 ? 1.040 -13.149 12.721 1.00 95.44 183 ILE A C 1
ATOM 1448 O O . ILE A 1 183 ? 2.014 -13.906 12.708 1.00 95.44 183 ILE A O 1
ATOM 1452 N N . LYS A 1 184 ? -0.131 -13.538 13.228 1.00 94.31 184 LYS A N 1
ATOM 1453 C CA . LYS A 1 184 ? -0.351 -14.895 13.744 1.00 94.31 184 LYS A CA 1
ATOM 1454 C C . LYS A 1 184 ? -0.580 -15.873 12.590 1.00 94.31 184 LYS A C 1
ATOM 1456 O O . LYS A 1 184 ? -1.689 -16.016 12.099 1.00 94.31 184 LYS A O 1
ATOM 1461 N N . THR A 1 185 ? 0.476 -16.562 12.165 1.00 95.31 185 THR A N 1
ATOM 1462 C CA . THR A 1 185 ? 0.406 -17.636 11.163 1.00 95.31 185 THR A CA 1
ATOM 1463 C C . THR A 1 185 ? 1.575 -18.606 11.325 1.00 95.31 185 THR A C 1
ATOM 1465 O O . THR A 1 185 ? 2.599 -18.262 11.920 1.00 95.31 185 THR A O 1
ATOM 1468 N N . THR A 1 186 ? 1.425 -19.816 10.789 1.00 95.56 186 THR A N 1
ATOM 1469 C CA . THR A 1 186 ? 2.488 -20.827 10.695 1.00 95.56 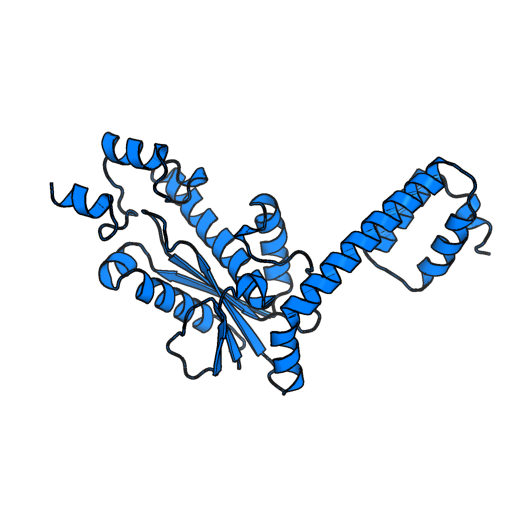186 THR A CA 1
ATOM 1470 C C . THR A 1 186 ? 3.402 -20.611 9.487 1.00 95.56 186 THR A C 1
ATOM 1472 O O . THR A 1 186 ? 4.482 -21.198 9.432 1.00 95.56 186 THR A O 1
ATOM 1475 N N . ILE A 1 187 ? 2.998 -19.763 8.533 1.00 97.31 187 ILE A N 1
ATOM 1476 C CA . ILE A 1 187 ? 3.800 -19.416 7.355 1.00 97.31 187 ILE A CA 1
ATOM 1477 C C . ILE A 1 187 ? 5.077 -18.713 7.817 1.00 97.31 187 ILE A C 1
ATOM 1479 O O . ILE A 1 187 ? 5.048 -17.877 8.722 1.00 97.31 187 ILE A O 1
ATOM 1483 N N . LYS A 1 188 ? 6.212 -19.036 7.194 1.00 97.00 188 LYS A N 1
ATOM 1484 C CA . LYS A 1 188 ? 7.500 -18.401 7.492 1.00 97.00 188 LYS A CA 1
ATOM 1485 C C . LYS A 1 188 ? 7.407 -16.896 7.237 1.00 97.00 188 LYS A C 1
ATOM 1487 O O . LYS A 1 188 ? 6.956 -16.478 6.179 1.00 97.00 188 LYS A O 1
ATOM 1492 N N . GLN A 1 189 ? 7.885 -16.074 8.170 1.00 96.88 189 GLN A N 1
ATOM 1493 C CA . GLN A 1 189 ? 7.785 -14.614 8.061 1.00 96.88 189 GLN A CA 1
ATOM 1494 C C . GLN A 1 189 ? 9.147 -13.951 8.201 1.00 96.88 189 GLN A C 1
ATOM 1496 O O . GLN A 1 189 ? 9.951 -14.301 9.068 1.00 96.88 189 GLN A O 1
ATOM 1501 N N . ARG A 1 190 ? 9.371 -12.915 7.399 1.00 95.81 190 ARG A N 1
ATOM 1502 C CA . ARG A 1 190 ? 10.488 -11.991 7.524 1.00 95.81 190 ARG A CA 1
ATOM 1503 C C . ARG A 1 190 ? 9.943 -10.590 7.754 1.00 95.81 190 ARG A C 1
ATOM 1505 O O . ARG A 1 190 ? 9.450 -9.938 6.839 1.00 95.81 190 ARG A O 1
ATOM 1512 N N . LYS A 1 191 ? 10.112 -10.107 8.982 1.00 94.25 191 LYS A N 1
ATOM 1513 C CA . LYS A 1 191 ? 9.857 -8.711 9.332 1.00 94.25 191 LYS A CA 1
ATOM 1514 C C . LYS A 1 191 ? 10.957 -7.821 8.758 1.00 94.25 191 LYS A C 1
ATOM 1516 O O . LYS A 1 191 ? 12.145 -8.078 8.973 1.00 94.25 191 LYS A O 1
ATOM 1521 N N . LEU A 1 192 ? 10.569 -6.756 8.069 1.00 92.50 192 LEU A N 1
ATOM 1522 C CA . LEU A 1 192 ? 11.475 -5.771 7.490 1.00 92.50 192 LEU A CA 1
ATOM 1523 C C . LEU A 1 192 ? 11.195 -4.395 8.089 1.00 92.50 192 LEU A C 1
ATOM 1525 O O . LEU A 1 192 ? 10.053 -4.014 8.289 1.00 92.50 192 LEU A O 1
ATOM 1529 N N . ILE A 1 193 ? 12.248 -3.640 8.392 1.00 88.31 193 ILE A N 1
ATOM 1530 C CA . ILE A 1 193 ? 12.116 -2.215 8.715 1.00 88.31 193 ILE A CA 1
ATOM 1531 C C . ILE A 1 193 ? 12.158 -1.456 7.391 1.00 88.31 193 ILE A C 1
ATOM 1533 O O . ILE A 1 193 ? 13.150 -1.607 6.664 1.00 88.31 193 ILE A O 1
ATOM 1537 N N . LYS A 1 194 ? 11.123 -0.648 7.114 1.00 83.38 194 LYS A N 1
ATOM 1538 C CA . LYS A 1 194 ? 10.931 0.051 5.830 1.00 83.38 194 LYS A CA 1
ATOM 1539 C C . LYS A 1 194 ? 10.884 -0.952 4.676 1.00 83.38 194 LYS A C 1
ATOM 1541 O O . LYS A 1 194 ? 11.702 -0.905 3.755 1.00 83.38 194 LYS A O 1
ATOM 1546 N N . GLY A 1 195 ? 10.017 -1.952 4.827 1.00 82.44 195 GLY A N 1
ATOM 1547 C CA . GLY A 1 195 ? 9.860 -3.057 3.888 1.00 82.44 195 GLY A CA 1
ATOM 1548 C C . GLY A 1 195 ? 9.440 -2.587 2.497 1.00 82.44 195 GLY A C 1
ATOM 1549 O O . GLY A 1 195 ? 9.969 -3.091 1.509 1.00 82.44 195 GLY A O 1
ATOM 1550 N N . ASP A 1 196 ? 8.588 -1.566 2.428 1.00 80.62 196 ASP A N 1
ATOM 1551 C CA . ASP A 1 196 ? 8.094 -0.916 1.207 1.00 80.62 196 ASP A CA 1
ATOM 1552 C C . ASP A 1 196 ? 9.216 -0.421 0.270 1.00 80.62 196 ASP A C 1
ATOM 1554 O O . ASP A 1 196 ? 9.133 -0.555 -0.952 1.00 80.62 196 ASP A O 1
ATOM 1558 N N . ALA A 1 197 ? 10.316 0.078 0.834 1.00 85.12 197 ALA A N 1
ATOM 1559 C CA . ALA A 1 197 ? 11.496 0.518 0.089 1.00 85.12 197 ALA A CA 1
ATOM 1560 C C . ALA A 1 197 ? 12.506 -0.608 -0.218 1.00 85.12 197 ALA A C 1
ATOM 1562 O O . ALA A 1 197 ? 13.502 -0.369 -0.906 1.00 85.12 197 ALA A O 1
ATOM 1563 N N . ARG A 1 198 ? 12.300 -1.819 0.314 1.00 91.00 198 ARG A N 1
ATOM 1564 C CA . ARG A 1 198 ? 13.276 -2.929 0.290 1.00 91.00 198 ARG A CA 1
ATOM 1565 C C . ARG A 1 198 ? 12.769 -4.209 -0.368 1.00 91.00 198 ARG A C 1
ATOM 1567 O O . ARG A 1 198 ? 13.586 -5.092 -0.613 1.00 91.00 198 ARG A O 1
ATOM 1574 N N . SER A 1 199 ? 11.468 -4.307 -0.605 1.00 96.31 199 SER A N 1
ATOM 1575 C CA . SER A 1 199 ? 10.782 -5.458 -1.183 1.00 96.31 199 SER A CA 1
ATOM 1576 C C . SER A 1 199 ? 9.777 -4.965 -2.217 1.00 96.31 199 SER A C 1
ATOM 1578 O O . SER A 1 199 ? 8.947 -4.101 -1.928 1.00 96.31 199 SER A O 1
ATOM 1580 N N . ALA A 1 200 ? 9.853 -5.505 -3.431 1.00 97.00 200 ALA A N 1
ATOM 1581 C CA . ALA A 1 200 ? 8.924 -5.148 -4.498 1.00 97.00 200 ALA A CA 1
ATOM 1582 C C . ALA A 1 200 ? 7.494 -5.612 -4.188 1.00 97.00 200 ALA A C 1
ATOM 1584 O O . ALA A 1 200 ? 6.542 -4.883 -4.461 1.00 97.00 200 ALA A O 1
ATOM 1585 N N . SER A 1 201 ? 7.345 -6.790 -3.577 1.00 98.19 201 SER A N 1
ATOM 1586 C CA . SER A 1 201 ? 6.042 -7.324 -3.171 1.00 98.19 201 SER A CA 1
ATOM 1587 C C . SER A 1 201 ? 5.399 -6.490 -2.055 1.00 98.19 201 SER A C 1
ATOM 1589 O O . SER A 1 201 ? 4.208 -6.195 -2.141 1.00 98.19 201 SER A O 1
ATOM 1591 N N . ILE A 1 202 ? 6.171 -6.009 -1.066 1.00 97.94 202 ILE A N 1
ATOM 1592 C CA . ILE A 1 202 ? 5.662 -5.052 -0.061 1.00 97.94 202 ILE A CA 1
ATOM 1593 C C . ILE A 1 202 ? 5.312 -3.716 -0.722 1.00 97.94 202 ILE A C 1
ATOM 1595 O O . ILE A 1 202 ? 4.254 -3.156 -0.451 1.00 97.94 202 ILE A O 1
ATOM 1599 N N . GLY A 1 203 ? 6.143 -3.217 -1.643 1.00 97.00 203 GLY A N 1
ATOM 1600 C CA . GLY A 1 203 ? 5.828 -2.018 -2.423 1.00 97.00 203 GLY A CA 1
ATOM 1601 C C . GLY A 1 203 ? 4.492 -2.142 -3.168 1.00 97.00 203 GLY A C 1
ATOM 1602 O O . GLY A 1 203 ? 3.654 -1.242 -3.088 1.00 97.00 203 GLY A O 1
ATOM 1603 N N . ALA A 1 204 ? 4.246 -3.279 -3.823 1.00 98.19 204 ALA A N 1
ATOM 1604 C CA . ALA A 1 204 ? 2.980 -3.567 -4.492 1.00 98.19 204 ALA A CA 1
ATOM 1605 C C . ALA A 1 204 ? 1.803 -3.610 -3.500 1.00 98.19 204 ALA A C 1
ATOM 1607 O O . ALA A 1 204 ? 0.786 -2.952 -3.733 1.00 98.19 204 ALA A O 1
ATOM 1608 N N . ALA A 1 205 ? 1.961 -4.304 -2.368 1.00 98.25 205 ALA A N 1
ATOM 1609 C CA . ALA A 1 205 ? 0.968 -4.338 -1.297 1.00 98.25 205 ALA A CA 1
ATOM 1610 C C . ALA A 1 205 ? 0.639 -2.932 -0.767 1.00 98.25 205 ALA A C 1
ATOM 1612 O O . ALA A 1 205 ? -0.536 -2.578 -0.671 1.00 98.25 205 ALA A O 1
ATOM 1613 N N . SER A 1 206 ? 1.649 -2.084 -0.546 1.00 97.56 206 SER A N 1
ATOM 1614 C CA . SER A 1 206 ? 1.471 -0.699 -0.088 1.00 97.56 206 SER A CA 1
ATOM 1615 C C . SER A 1 206 ? 0.587 0.118 -1.037 1.00 97.56 206 SER A C 1
ATOM 1617 O O . SER A 1 206 ? -0.280 0.882 -0.605 1.00 97.56 206 SER A O 1
ATOM 1619 N N . ILE A 1 207 ? 0.762 -0.061 -2.354 1.00 98.06 207 ILE A N 1
ATOM 1620 C CA . ILE A 1 207 ? -0.022 0.626 -3.386 1.00 98.06 207 ILE A CA 1
ATOM 1621 C C . ILE A 1 207 ? -1.464 0.121 -3.370 1.00 98.06 207 ILE A C 1
ATOM 1623 O O . ILE A 1 207 ? -2.387 0.938 -3.365 1.00 98.06 207 ILE A O 1
ATOM 1627 N N . ILE A 1 208 ? -1.662 -1.200 -3.342 1.00 98.62 208 ILE A N 1
ATOM 1628 C CA . ILE A 1 208 ? -2.997 -1.809 -3.326 1.00 98.62 208 ILE A CA 1
ATOM 1629 C C . ILE A 1 208 ? -3.765 -1.394 -2.070 1.00 98.62 208 ILE A C 1
ATOM 1631 O O . ILE A 1 208 ? -4.896 -0.919 -2.187 1.00 98.62 208 ILE A O 1
ATOM 1635 N N . ALA A 1 209 ? -3.141 -1.487 -0.894 1.00 98.19 209 ALA A N 1
ATOM 1636 C CA . ALA A 1 209 ? -3.738 -1.081 0.372 1.00 98.19 209 ALA A CA 1
ATOM 1637 C C . ALA A 1 209 ? -4.099 0.413 0.358 1.00 98.19 209 ALA A C 1
ATOM 1639 O O . ALA A 1 209 ? -5.211 0.790 0.735 1.00 98.19 209 ALA A O 1
ATOM 1640 N N . LYS A 1 210 ? -3.201 1.273 -0.152 1.00 97.69 210 LYS A N 1
ATOM 1641 C CA . LYS A 1 210 ? -3.442 2.718 -0.271 1.00 97.69 210 LYS A CA 1
ATOM 1642 C C . LYS A 1 210 ? -4.616 3.044 -1.188 1.00 97.69 210 LYS A C 1
ATOM 1644 O O . LYS A 1 210 ? -5.481 3.817 -0.789 1.00 97.69 210 LYS A O 1
ATOM 1649 N N . VAL A 1 211 ? -4.667 2.456 -2.383 1.00 98.06 211 VAL A N 1
ATOM 1650 C CA . VAL A 1 211 ? -5.764 2.687 -3.337 1.00 98.06 211 VAL A CA 1
ATOM 1651 C C . VAL A 1 211 ? -7.092 2.160 -2.791 1.00 98.06 211 VAL A C 1
ATOM 1653 O O . VAL A 1 211 ? -8.103 2.848 -2.903 1.00 98.06 211 VAL A O 1
ATOM 1656 N N . ALA A 1 212 ? -7.095 0.986 -2.154 1.00 98.38 212 ALA A N 1
ATOM 1657 C CA . ALA A 1 212 ? -8.295 0.432 -1.533 1.00 98.38 212 ALA A CA 1
ATOM 1658 C C . ALA A 1 212 ? -8.821 1.334 -0.407 1.00 98.38 212 ALA A C 1
ATOM 1660 O O . ALA A 1 212 ? -10.006 1.658 -0.377 1.00 98.38 212 ALA A O 1
ATOM 1661 N N . ARG A 1 213 ? -7.939 1.799 0.487 1.00 98.50 213 ARG A N 1
ATOM 1662 C CA . ARG A 1 213 ? -8.342 2.678 1.587 1.00 98.50 213 ARG A CA 1
ATOM 1663 C C . ARG A 1 213 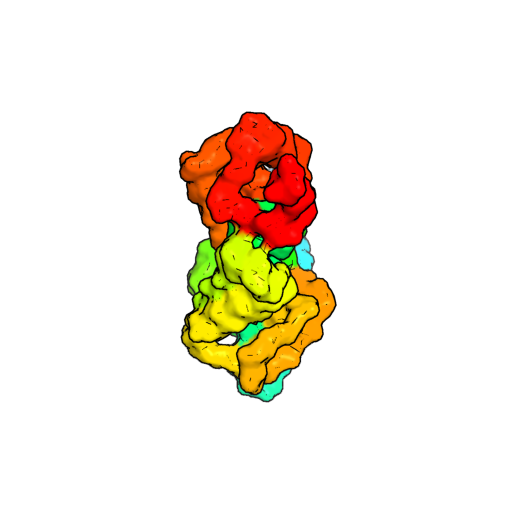? -8.813 4.046 1.107 1.00 98.50 213 ARG A C 1
ATOM 1665 O O . ARG A 1 213 ? -9.782 4.560 1.653 1.00 98.50 213 ARG A O 1
ATOM 1672 N N . ASP A 1 214 ? -8.129 4.648 0.138 1.00 97.50 214 ASP A N 1
ATOM 1673 C CA . ASP A 1 214 ? -8.512 5.970 -0.369 1.00 97.50 214 ASP A CA 1
ATOM 1674 C C . ASP A 1 214 ? -9.906 5.924 -1.001 1.00 97.50 214 ASP A C 1
ATOM 1676 O O . ASP A 1 214 ? -10.722 6.785 -0.688 1.00 97.50 214 ASP A O 1
ATOM 1680 N N . LYS A 1 215 ? -10.230 4.854 -1.739 1.00 97.94 215 LYS A N 1
ATOM 1681 C CA . LYS A 1 215 ? -11.584 4.624 -2.257 1.00 97.94 215 LYS A CA 1
ATOM 1682 C C . LYS A 1 215 ? -12.642 4.570 -1.143 1.00 97.94 215 LYS A C 1
ATOM 1684 O O . LYS A 1 215 ? -13.662 5.239 -1.246 1.00 97.94 215 LYS A O 1
ATOM 1689 N N . ILE A 1 216 ? -12.380 3.842 -0.053 1.00 98.31 216 ILE A N 1
ATOM 1690 C CA . ILE A 1 216 ? -13.294 3.789 1.106 1.00 98.31 216 ILE A CA 1
ATOM 1691 C C . ILE A 1 216 ? -13.497 5.189 1.712 1.00 98.31 216 ILE A C 1
ATOM 1693 O O . ILE A 1 216 ? -14.603 5.555 2.101 1.00 98.31 216 ILE A O 1
ATOM 1697 N N . MET A 1 217 ? -12.437 5.997 1.803 1.00 98.44 217 MET A N 1
ATOM 1698 C CA . MET A 1 217 ? -12.551 7.355 2.345 1.00 98.44 217 MET A CA 1
ATOM 1699 C C . MET A 1 217 ? -13.284 8.316 1.398 1.00 98.44 217 MET A C 1
ATOM 1701 O O . MET A 1 217 ? -13.966 9.217 1.880 1.00 98.44 217 MET A O 1
ATOM 1705 N N . GLU A 1 218 ? -13.165 8.133 0.081 1.00 97.56 218 GLU A N 1
ATOM 1706 C CA . GLU A 1 218 ? -13.952 8.863 -0.922 1.00 97.56 218 GLU A CA 1
ATOM 1707 C C . GLU A 1 218 ? -15.445 8.518 -0.832 1.00 97.56 218 GLU A C 1
ATOM 1709 O O . GLU A 1 218 ? -16.279 9.417 -0.922 1.00 97.56 218 GLU A O 1
ATOM 1714 N N . GLU A 1 219 ? -15.784 7.248 -0.592 1.00 98.12 219 GLU A N 1
ATOM 1715 C CA . GLU A 1 219 ? -17.163 6.803 -0.339 1.00 98.12 219 GLU A CA 1
ATOM 1716 C C . GLU A 1 219 ? -17.713 7.452 0.942 1.00 98.12 219 GLU A C 1
ATOM 1718 O O . GLU A 1 219 ? -18.762 8.094 0.914 1.00 98.12 219 GLU A O 1
ATOM 1723 N N . TYR A 1 220 ? -16.945 7.438 2.037 1.00 98.31 220 TYR A N 1
ATOM 1724 C CA . TYR A 1 220 ? -17.330 8.134 3.268 1.00 98.31 220 TYR A CA 1
ATOM 1725 C C . TYR A 1 220 ? -17.464 9.652 3.124 1.00 98.31 220 TYR A C 1
ATOM 1727 O O . TYR A 1 220 ? -18.204 10.263 3.893 1.00 98.31 220 TYR A O 1
ATOM 1735 N N . ALA A 1 221 ? -16.770 10.283 2.177 1.00 97.81 221 ALA A N 1
ATOM 1736 C CA . ALA A 1 221 ? -16.947 11.708 1.909 1.00 97.81 221 ALA A CA 1
ATOM 1737 C C . ALA A 1 221 ? -18.341 12.027 1.344 1.00 97.81 221 ALA A C 1
ATOM 1739 O O . ALA A 1 221 ? -18.827 13.141 1.539 1.00 97.81 221 ALA A O 1
ATOM 1740 N N . GLN A 1 222 ? -18.983 11.063 0.670 1.00 97.62 222 GLN A N 1
ATOM 1741 C CA . GLN A 1 222 ? -20.361 11.201 0.189 1.00 97.62 222 GLN A CA 1
ATOM 1742 C C . GLN A 1 222 ? -21.364 11.045 1.332 1.00 97.62 222 GLN A C 1
ATOM 1744 O O . GLN A 1 222 ? -22.291 11.844 1.445 1.00 97.62 222 GLN A O 1
ATOM 1749 N N . ASP A 1 223 ? -21.144 10.059 2.205 1.00 97.56 223 ASP A N 1
ATOM 1750 C CA . ASP A 1 223 ? -22.021 9.793 3.352 1.00 97.56 223 ASP A CA 1
ATOM 1751 C C . ASP A 1 223 ? -21.916 10.881 4.434 1.00 97.56 223 ASP A C 1
ATOM 1753 O O . ASP A 1 223 ? -22.890 11.197 5.118 1.00 97.56 223 ASP A O 1
ATOM 1757 N N . TYR A 1 224 ? -20.726 11.467 4.589 1.00 97.00 224 TYR A N 1
ATOM 1758 C CA . TYR A 1 224 ? -20.407 12.464 5.608 1.00 97.00 224 TYR A CA 1
ATOM 1759 C C . TYR A 1 224 ? -19.752 13.704 4.973 1.00 97.00 224 TYR A C 1
ATOM 1761 O O . TYR A 1 224 ? -18.543 13.930 5.135 1.00 97.00 224 TYR A O 1
ATOM 1769 N N . PRO A 1 225 ? -20.528 14.527 4.245 1.00 96.19 225 PRO A N 1
ATOM 1770 C CA . PRO A 1 225 ? -20.000 15.703 3.568 1.00 96.19 225 PRO A CA 1
ATOM 1771 C C . PRO A 1 225 ? -19.463 16.742 4.565 1.00 96.19 225 PRO A C 1
ATOM 1773 O O . PRO A 1 225 ? -19.928 16.856 5.697 1.00 96.19 225 PRO A O 1
ATOM 1776 N N . GLY A 1 226 ? -18.472 17.525 4.133 1.00 94.81 226 GLY A N 1
ATOM 1777 C CA . GLY A 1 226 ? -17.875 18.619 4.914 1.00 94.81 226 GLY A CA 1
ATOM 1778 C C . GLY A 1 226 ? -16.549 18.261 5.590 1.00 94.81 226 GLY A C 1
ATOM 1779 O O . GLY A 1 226 ? -15.618 19.060 5.543 1.00 94.81 226 GLY A O 1
ATOM 1780 N N . TYR A 1 227 ? -16.391 17.031 6.092 1.00 97.50 227 TYR A N 1
ATOM 1781 C CA . TYR A 1 227 ? -15.191 16.589 6.829 1.00 97.50 227 TYR A CA 1
ATOM 1782 C C . TYR A 1 227 ? -13.912 16.491 5.974 1.00 97.50 227 TYR A C 1
ATOM 1784 O O . TYR A 1 227 ? -12.810 16.346 6.513 1.00 97.50 227 TYR A O 1
ATOM 1792 N N . GLY A 1 228 ? -14.031 16.582 4.645 1.00 96.75 228 GLY A N 1
ATOM 1793 C CA . GLY A 1 228 ? -12.908 16.580 3.702 1.00 96.75 228 GLY A CA 1
ATOM 1794 C C . GLY A 1 228 ? -12.230 15.217 3.538 1.00 96.75 228 GLY A C 1
ATOM 1795 O O . GLY A 1 228 ? -11.032 15.169 3.236 1.00 96.75 228 GLY A O 1
ATOM 1796 N N . PHE A 1 229 ? -12.948 14.114 3.785 1.00 98.12 229 PHE A N 1
ATOM 1797 C CA . PHE A 1 229 ? -12.403 12.753 3.737 1.00 98.12 229 PHE A CA 1
ATOM 1798 C C . PHE A 1 229 ? -11.800 12.386 2.375 1.00 98.12 229 PHE A C 1
ATOM 1800 O O . PHE A 1 229 ? -10.799 11.672 2.339 1.00 98.12 229 PHE A O 1
ATOM 1807 N N . GLU A 1 230 ? -12.304 12.960 1.285 1.00 95.25 230 GLU A N 1
ATOM 1808 C CA . GLU A 1 230 ? -11.791 12.796 -0.078 1.00 95.25 230 GLU A CA 1
ATOM 1809 C C . GLU A 1 230 ? -10.394 13.409 -0.281 1.00 95.25 230 GLU A C 1
ATOM 1811 O O . GLU A 1 230 ? -9.672 13.047 -1.207 1.00 95.25 230 GLU A O 1
ATOM 1816 N N . LYS A 1 231 ? -9.976 14.329 0.599 1.00 94.62 231 LYS A N 1
ATOM 1817 C CA . LYS A 1 231 ? -8.654 14.981 0.546 1.00 94.62 231 LYS A CA 1
ATOM 1818 C C . LYS A 1 231 ? -7.744 14.529 1.672 1.00 94.62 231 LYS A C 1
ATOM 1820 O O . LYS A 1 231 ? -6.568 14.245 1.456 1.00 94.62 231 LYS A O 1
ATOM 1825 N N . ASN A 1 232 ? -8.272 14.515 2.892 1.00 97.06 232 ASN A N 1
ATOM 1826 C CA . ASN A 1 232 ? -7.490 14.230 4.085 1.00 97.06 232 ASN A CA 1
ATOM 1827 C C . ASN A 1 232 ? -7.497 12.750 4.468 1.00 97.06 232 ASN A C 1
ATOM 1829 O O . ASN A 1 232 ? -6.768 12.397 5.384 1.00 97.06 232 ASN A O 1
ATOM 1833 N N . ALA A 1 233 ? -8.293 11.890 3.823 1.00 97.44 233 ALA A N 1
ATOM 1834 C CA . ALA A 1 233 ? -8.368 10.452 4.093 1.00 97.44 233 ALA A CA 1
ATOM 1835 C C . ALA A 1 233 ? -8.545 10.088 5.588 1.00 97.44 233 ALA A C 1
ATOM 1837 O O . ALA A 1 233 ? -8.053 9.050 6.050 1.00 97.44 233 ALA A O 1
ATOM 1838 N N . GLY A 1 234 ? -9.210 10.956 6.356 1.00 97.94 234 GLY A N 1
ATOM 1839 C CA . GLY A 1 234 ? -9.458 10.819 7.790 1.00 97.94 234 GLY A CA 1
ATOM 1840 C C . GLY A 1 234 ? -8.332 11.332 8.694 1.00 97.94 234 GLY A C 1
ATOM 1841 O O . GLY A 1 234 ? -8.464 11.247 9.913 1.00 97.94 234 GLY A O 1
ATOM 1842 N N . TYR A 1 235 ? -7.220 11.852 8.165 1.00 98.06 235 TYR A N 1
ATOM 1843 C CA . TYR A 1 235 ? -6.160 12.457 8.982 1.00 98.06 235 TYR A CA 1
ATOM 1844 C C . TYR A 1 235 ? -6.655 13.735 9.676 1.00 98.06 235 TYR A C 1
ATOM 1846 O O . TYR A 1 235 ? -7.440 14.496 9.108 1.00 98.06 235 TYR A O 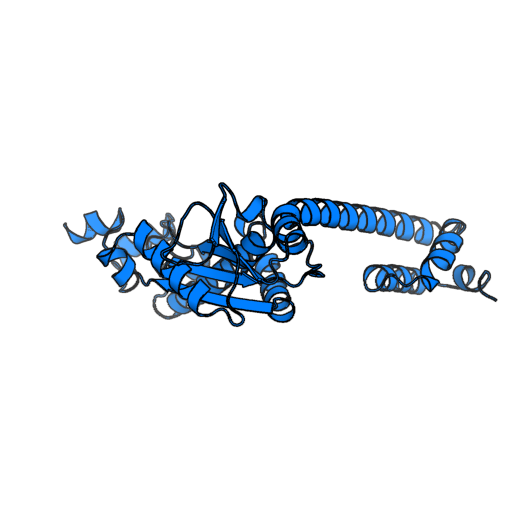1
ATOM 1854 N N . GLY A 1 236 ? -6.183 13.986 10.903 1.00 97.12 236 GLY A N 1
ATOM 1855 C CA . GLY A 1 236 ? -6.540 15.145 11.735 1.00 97.12 236 GLY A CA 1
ATOM 1856 C C . GLY A 1 236 ? -5.962 16.473 11.239 1.00 97.12 236 GLY A C 1
ATOM 1857 O O . GLY A 1 236 ? -5.190 17.127 11.932 1.00 97.12 236 GLY A O 1
ATOM 1858 N N . THR A 1 237 ? -6.292 16.856 10.007 1.00 97.62 237 THR A N 1
ATOM 1859 C CA . THR A 1 237 ? -5.934 18.158 9.430 1.00 97.62 237 THR A CA 1
ATOM 1860 C C . THR A 1 237 ? -6.693 19.289 10.123 1.00 97.62 237 THR A C 1
ATOM 1862 O O . THR A 1 237 ? -7.735 19.061 10.735 1.00 97.62 237 THR A O 1
ATOM 1865 N N . LYS A 1 238 ? -6.221 20.535 9.974 1.00 96.75 238 LYS A N 1
ATOM 1866 C CA . LYS A 1 238 ? -6.920 21.716 10.514 1.00 96.75 238 LYS A CA 1
ATOM 1867 C C . LYS A 1 238 ? -8.386 21.783 10.067 1.00 96.75 238 LYS A C 1
ATOM 1869 O O . LYS A 1 238 ? -9.245 22.071 10.889 1.00 96.75 238 LYS A O 1
ATOM 1874 N N . GLN A 1 239 ? -8.660 21.479 8.794 1.00 96.31 239 GLN A N 1
ATOM 1875 C CA . GLN A 1 239 ? -10.025 21.425 8.263 1.00 96.31 239 GLN A CA 1
ATOM 1876 C C . GLN A 1 239 ? -10.848 20.337 8.961 1.00 96.31 239 GLN A C 1
ATOM 1878 O O . GLN A 1 239 ? -11.933 20.618 9.448 1.00 96.31 239 GLN A O 1
ATOM 1883 N N . HIS A 1 240 ? -10.316 19.115 9.050 1.00 98.00 240 HIS A N 1
ATOM 1884 C CA . HIS A 1 240 ? -11.026 17.993 9.664 1.00 98.00 240 HIS A CA 1
ATOM 1885 C C . HIS A 1 240 ? -11.376 18.275 11.132 1.00 98.00 240 HIS A C 1
ATOM 1887 O O . HIS A 1 240 ? -12.509 18.068 11.547 1.00 98.00 240 HIS A O 1
ATOM 1893 N N . LEU A 1 241 ? -10.423 18.808 11.904 1.00 97.38 241 LEU A N 1
ATOM 1894 C CA . LEU A 1 241 ? -10.654 19.169 13.302 1.00 97.38 241 LEU A CA 1
ATOM 1895 C C . LEU A 1 241 ? -11.704 20.278 13.443 1.00 97.38 241 LEU A C 1
ATOM 1897 O O . LEU A 1 241 ? -12.575 20.162 14.295 1.00 97.38 241 LEU A O 1
ATOM 1901 N N . ALA A 1 242 ? -11.670 21.307 12.591 1.00 96.38 242 ALA A N 1
ATOM 1902 C CA . ALA A 1 242 ? -12.670 22.376 12.610 1.00 96.38 242 ALA A CA 1
ATOM 1903 C C . ALA A 1 242 ? -14.093 21.861 12.319 1.00 96.38 242 ALA A C 1
ATOM 1905 O O . ALA A 1 242 ? -15.046 22.291 12.963 1.00 96.38 242 ALA A O 1
ATOM 1906 N N . GLU A 1 243 ? -14.241 20.914 11.390 1.00 96.69 243 GLU A N 1
ATOM 1907 C CA . GLU A 1 243 ? -15.542 20.302 11.087 1.00 96.69 243 GLU A CA 1
ATOM 1908 C C . GLU A 1 243 ? -16.026 19.381 12.212 1.00 96.69 243 GLU A C 1
ATOM 1910 O O . GLU A 1 243 ? -17.223 19.349 12.491 1.00 96.69 243 GLU A O 1
ATOM 1915 N N . ILE A 1 244 ? -15.111 18.706 12.920 1.00 96.75 244 ILE A N 1
ATOM 1916 C CA . ILE A 1 244 ? -15.443 17.971 14.148 1.00 96.75 244 ILE A CA 1
ATOM 1917 C C . ILE A 1 244 ? -15.966 18.924 15.234 1.00 96.75 244 ILE A C 1
ATOM 1919 O O . ILE A 1 244 ? -16.946 18.586 15.890 1.00 96.75 244 ILE A O 1
ATOM 1923 N N . GLU A 1 245 ? -15.367 20.107 15.426 1.00 95.12 245 GLU A N 1
ATOM 1924 C CA . GLU A 1 245 ? -15.893 21.092 16.394 1.00 95.12 245 GLU A CA 1
ATOM 1925 C C . GLU A 1 245 ? -17.288 21.586 16.015 1.00 95.12 245 GLU A C 1
ATOM 1927 O O . GLU A 1 245 ? -18.142 21.789 16.873 1.00 95.12 245 GLU A O 1
ATOM 1932 N N . LYS A 1 246 ? -17.507 21.820 14.719 1.00 95.44 246 LYS A N 1
ATOM 1933 C CA . LYS A 1 246 ? -18.728 22.444 14.215 1.00 95.44 246 LYS A CA 1
ATOM 1934 C C . LYS A 1 246 ? -19.907 21.472 14.158 1.00 95.44 246 LYS A C 1
ATOM 1936 O O . LYS A 1 246 ? -21.014 21.848 14.530 1.00 95.44 246 LYS A O 1
ATOM 1941 N N . ASN A 1 247 ? -19.678 20.255 13.665 1.00 94.81 247 ASN A N 1
ATOM 1942 C CA . ASN A 1 247 ? -20.737 19.289 13.351 1.00 94.81 247 ASN A CA 1
ATOM 1943 C C . ASN A 1 247 ? -20.700 18.039 14.250 1.00 94.81 247 ASN A C 1
ATOM 1945 O O . ASN A 1 247 ? -21.563 17.173 14.127 1.00 94.81 247 ASN A O 1
ATOM 1949 N N . GLY A 1 248 ? -19.712 17.919 15.142 1.00 95.62 248 GLY A N 1
ATOM 1950 C CA . GLY A 1 248 ? -19.488 16.724 15.955 1.00 95.62 248 GLY A CA 1
ATOM 1951 C C . GLY A 1 248 ? -18.770 15.603 15.197 1.00 95.62 248 GLY A C 1
ATOM 1952 O O . GLY A 1 248 ? -18.362 15.750 14.044 1.00 95.62 248 GLY A O 1
ATOM 1953 N N . ILE A 1 249 ? -18.587 14.456 15.857 1.00 97.06 249 ILE A N 1
ATOM 1954 C CA . ILE A 1 249 ? -17.993 13.265 15.231 1.00 97.06 249 ILE A CA 1
ATOM 1955 C C . ILE A 1 249 ? -19.029 12.471 14.427 1.00 97.06 249 ILE A C 1
ATOM 1957 O O . ILE A 1 249 ? -20.222 12.495 14.716 1.00 97.06 249 ILE A O 1
ATOM 1961 N N . THR A 1 250 ? -18.552 11.679 13.472 1.00 97.38 250 THR A N 1
ATOM 1962 C CA . THR A 1 250 ? -19.365 10.727 12.696 1.00 97.38 250 THR A CA 1
ATOM 1963 C C . THR A 1 250 ? -19.161 9.282 13.180 1.00 97.38 250 THR A C 1
ATOM 1965 O O . THR A 1 250 ? -18.171 9.002 13.866 1.00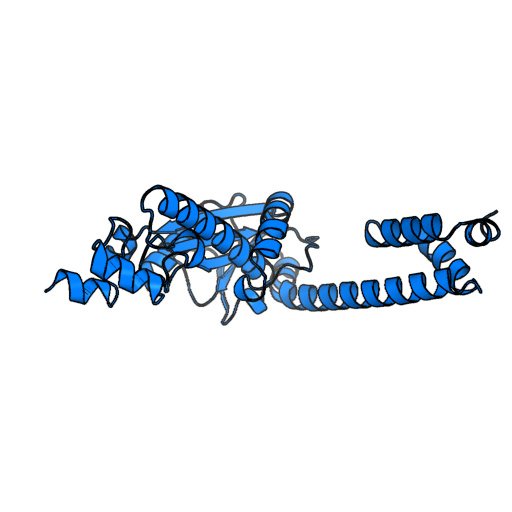 97.38 250 THR A O 1
ATOM 1968 N N . PRO A 1 251 ? -20.027 8.322 12.791 1.00 97.81 251 PRO A N 1
ATOM 1969 C CA . PRO A 1 251 ? -19.895 6.911 13.170 1.00 97.81 251 PRO A CA 1
ATOM 1970 C C . PRO A 1 251 ? -18.575 6.235 12.779 1.00 97.81 251 PRO A C 1
ATOM 1972 O O . PRO A 1 251 ? -18.248 5.199 13.354 1.00 97.81 251 PRO A O 1
ATOM 1975 N N . ILE A 1 252 ? -17.818 6.802 11.832 1.00 98.38 252 ILE A N 1
ATOM 1976 C CA . ILE A 1 252 ? -16.537 6.256 11.356 1.00 98.38 252 ILE A CA 1
ATOM 1977 C C . ILE A 1 252 ? -15.313 6.804 12.108 1.00 98.38 252 ILE A C 1
ATOM 1979 O O . ILE A 1 252 ? -14.184 6.403 11.819 1.00 98.38 252 ILE A O 1
ATOM 1983 N N . HIS A 1 253 ? -15.503 7.733 13.048 1.00 98.56 253 HIS A N 1
ATOM 1984 C CA . HIS A 1 253 ? -14.420 8.248 13.884 1.00 98.56 253 HIS A CA 1
ATOM 1985 C C . HIS A 1 253 ? -13.957 7.192 14.899 1.00 98.56 253 HIS A C 1
ATOM 1987 O O . HIS A 1 253 ? -14.751 6.393 15.399 1.00 98.56 253 HIS A O 1
ATOM 1993 N N . ARG A 1 254 ? -12.655 7.191 15.198 1.00 98.44 254 ARG A N 1
ATOM 1994 C CA . ARG A 1 254 ? -12.004 6.295 16.164 1.00 98.44 254 ARG A CA 1
ATOM 1995 C C . ARG A 1 254 ? -12.058 6.934 17.541 1.00 98.44 254 ARG A C 1
ATOM 1997 O O . ARG A 1 254 ? -11.304 7.862 17.835 1.00 98.44 254 ARG A O 1
ATOM 2004 N N . LYS A 1 255 ? -12.972 6.469 18.383 1.00 98.06 255 LYS A N 1
ATOM 2005 C CA . LYS A 1 255 ? -13.272 7.089 19.679 1.00 98.06 255 LYS A CA 1
ATOM 2006 C C . LYS A 1 255 ? -12.123 6.960 20.676 1.00 98.06 255 LYS A C 1
ATOM 2008 O O . LYS A 1 255 ? -12.033 7.751 21.608 1.00 98.06 255 LYS A O 1
ATOM 2013 N N . SER A 1 256 ? -11.236 5.990 20.472 1.00 97.50 256 SER A N 1
ATOM 2014 C CA . SER A 1 256 ? -10.052 5.764 21.304 1.00 97.50 256 SER A CA 1
ATOM 2015 C C . SER A 1 256 ? -8.879 6.708 21.000 1.00 97.50 256 SER A C 1
ATOM 2017 O O . SER A 1 256 ? -7.940 6.769 21.794 1.00 97.50 256 SER A O 1
ATOM 2019 N N . PHE A 1 257 ? 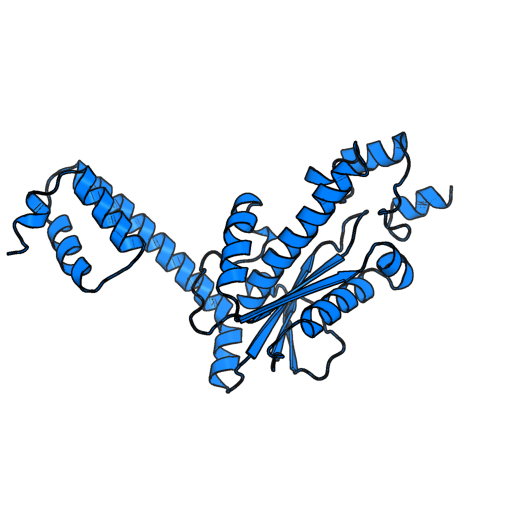-8.908 7.449 19.884 1.00 97.94 257 PHE A N 1
ATOM 2020 C CA . PHE A 1 257 ? -7.797 8.299 19.443 1.00 97.94 257 PHE A CA 1
ATOM 2021 C C . PHE A 1 257 ? -7.926 9.720 19.988 1.00 97.94 257 PHE A C 1
ATOM 2023 O O . PHE A 1 257 ? -9.007 10.306 19.970 1.00 97.94 257 PHE A O 1
ATOM 2030 N N . GLU A 1 258 ? -6.810 10.331 20.382 1.00 95.81 258 GLU A N 1
ATOM 2031 C CA . GLU A 1 258 ? -6.781 11.782 20.580 1.00 95.81 258 GLU A CA 1
ATOM 2032 C C . GLU A 1 258 ? -6.807 12.515 19.227 1.00 95.81 258 GLU A C 1
ATOM 2034 O O . GLU A 1 258 ? -6.172 12.053 18.276 1.00 95.81 258 GLU A O 1
ATOM 2039 N N . PRO A 1 259 ? -7.510 13.659 19.111 1.00 95.31 259 PRO A N 1
ATOM 2040 C CA . PRO A 1 259 ? -8.230 14.381 20.170 1.00 95.31 259 PRO A CA 1
ATOM 2041 C C . PRO A 1 259 ? -9.707 13.967 20.355 1.00 95.31 259 PRO A C 1
ATOM 2043 O O . PRO A 1 259 ? -10.426 14.608 21.116 1.00 95.31 259 PRO A O 1
ATOM 2046 N N . ILE A 1 260 ? -10.200 12.940 19.650 1.00 96.25 260 ILE A N 1
ATOM 2047 C CA . ILE A 1 260 ? -11.615 12.520 19.713 1.00 96.25 260 ILE A CA 1
ATOM 2048 C C . ILE A 1 260 ? -11.983 12.025 21.113 1.00 96.25 260 ILE A C 1
ATOM 2050 O O . ILE A 1 260 ? -13.029 12.395 21.641 1.00 96.25 260 ILE A O 1
ATOM 2054 N N . LYS A 1 261 ? -11.121 11.207 21.721 1.00 95.44 261 LYS A N 1
ATOM 2055 C CA . LYS A 1 261 ? -11.341 10.623 23.046 1.00 95.44 261 LYS A CA 1
ATOM 2056 C C . LYS A 1 261 ? -11.641 11.693 24.095 1.00 95.44 261 LYS A C 1
ATOM 2058 O O . LYS A 1 261 ? -12.637 11.590 24.805 1.00 95.44 261 LYS A O 1
ATOM 2063 N N . SER A 1 262 ? -10.818 12.740 24.151 1.00 92.38 262 SER A N 1
ATOM 2064 C CA . SER A 1 262 ? -11.014 13.858 25.079 1.00 92.38 262 SER A CA 1
ATOM 2065 C C . SER A 1 262 ? -12.319 14.623 24.835 1.00 92.38 262 SER A C 1
ATOM 2067 O O . SER A 1 262 ? -12.893 15.160 25.774 1.00 92.38 262 SER A O 1
ATOM 2069 N N . LYS A 1 263 ? -12.823 14.652 23.596 1.00 87.56 263 LYS A N 1
ATOM 2070 C CA . LYS A 1 263 ? -14.084 15.325 23.243 1.00 87.56 263 LYS A CA 1
ATOM 2071 C C . LYS A 1 263 ? -15.342 14.557 23.613 1.00 87.56 263 LYS A C 1
ATOM 2073 O O . LYS A 1 263 ? -16.391 15.170 23.717 1.00 87.56 263 LYS A O 1
ATOM 2078 N N . LEU A 1 264 ? -15.254 13.239 23.765 1.00 85.88 264 LEU A N 1
ATOM 2079 C CA . LEU A 1 264 ? -16.386 12.407 24.184 1.00 85.88 264 LEU A CA 1
ATOM 2080 C C . LEU A 1 264 ? -16.565 12.359 25.703 1.00 85.88 264 LEU A C 1
ATOM 2082 O O . LEU A 1 264 ? -17.627 11.966 26.173 1.00 85.88 264 LEU A O 1
ATOM 2086 N N . ASN A 1 265 ? -15.519 12.716 26.451 1.00 74.25 265 ASN A N 1
ATOM 2087 C CA . ASN A 1 265 ? -15.506 12.692 27.912 1.00 74.25 265 ASN A CA 1
ATOM 2088 C C . ASN A 1 265 ? -15.790 14.067 28.547 1.00 74.25 265 ASN A C 1
ATOM 2090 O O . ASN A 1 265 ? -15.790 14.162 29.773 1.00 74.25 265 ASN A O 1
ATOM 2094 N N . ASN A 1 266 ? -16.005 15.100 27.725 1.00 55.22 266 ASN A N 1
ATOM 2095 C CA . ASN A 1 266 ? -16.391 16.458 28.119 1.00 55.22 266 ASN A CA 1
ATOM 2096 C C . ASN A 1 266 ? -17.837 16.726 27.703 1.00 55.22 266 ASN A C 1
ATOM 2098 O O . ASN A 1 266 ? -18.509 17.490 28.427 1.00 55.22 266 ASN A O 1
#

Solvent-accessible surface area (backbone atoms only — not comparable to full-atom values): 14005 Å² total; per-residue (Å²): 140,59,86,63,52,64,77,70,49,51,74,68,53,51,51,51,51,58,52,47,44,75,75,54,80,51,85,81,48,61,63,54,54,59,54,50,74,72,51,83,51,67,70,57,50,53,50,49,58,53,47,52,57,48,50,54,52,50,53,50,36,42,56,54,29,51,59,16,34,46,60,57,53,52,40,45,76,72,71,41,86,37,49,25,8,27,24,73,35,50,79,82,35,47,25,52,45,26,24,8,11,20,21,26,61,46,97,80,69,73,69,41,85,55,40,35,42,86,82,44,54,71,69,55,39,66,62,42,40,59,54,49,66,71,61,33,67,23,68,13,73,13,64,22,47,24,67,49,26,52,72,59,37,63,70,52,21,46,37,49,5,41,44,46,2,52,72,55,30,59,73,70,54,58,35,38,40,25,44,76,48,81,61,94,64,91,56,46,74,44,67,28,82,68,20,31,76,48,26,43,35,14,3,46,6,30,28,45,12,43,56,55,46,48,51,54,25,39,53,45,25,69,80,47,66,83,46,47,24,70,76,48,55,29,35,80,41,75,66,31,49,53,36,34,73,73,73,46,84,60,96,46,41,29,59,73,37,84,73,49,34,66,61,76,78,108

Organism: NCBI:txid449659

Secondary structure (DSSP, 8-state):
--TTHHHH--HHHHHHHHHHHHH---TTTHHHHHHHTT---HHHHHHHHHHHHHHHHHHHHHHHHHHHTHHHHHHHHTT---EEEEEEE-SS-SBS-EEEEEEEPPTT---TT---GGGS-HHHHHHHHHHHHHH-SEEEEEEE-HHHHHHH-HHHHHHHHHHHHHHT-SSPPSEEEEES---S-SSEEEEETTGGGT-HHHHHHHHHHHHHHHHHHHHHHHHSTTS-HHHHTT---HHHHHHHHHH---TTB-TTSTTHHHHH--

Mean predicted aligned e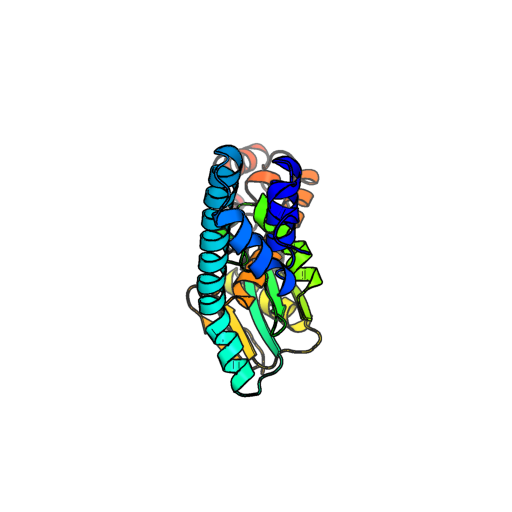rror: 5.98 Å

pLDDT: mean 91.99, std 10.26, range [44.06, 98.88]

Sequence (266 aa):
MTSEKAKKMNITDVRSLLKSIESQPENSTAKLINELYTDKRQGVKQLLKSFEKRQEKIELKRKEFEKRLTLEKRSWTNGVQFVAGVDEVGRGPLAGPVVAAAVILPHDFDLYDVNDSKQLSAKKRLELAPLIKEQAIAIGIGQADNKKIDEINIYEAARFAMEQAVEQLIPLPEELLIDAMQIKTTIKQRKLIKGDARSASIGAASIIAKVARDKIMEEYAQDYPGYGFEKNAGYGTKQHLAEIEKNGITPIHRKSFEPIKSKLNN

Foldseek 3Di:
DQLVVLVPDDLVRLLVLLVVCVVPVDPVNVVSLVSLVPDPDPSSVVSNVVSVVVVVVLVVLQVQLVQLAVVVVVCVVVVFQWEKEKDWDDLAFQFWKIKMKIFTAHPPDRPSVQFAPVPDDPVVLVVVLVVSVVGTPWMFMFIDALVNCLVPNSVVRNLRRRVRNQVRTVVHGQEYEYEPDDHPDPRHYDYDDSSRSRHSNNSNRNSNNVVVLLVVQVVVCVVPPQLPCNPCVRHPDPSNVVCCVVPNDDPRGNCNDPPNVVVVVD

Radius of gyration: 23.77 Å; Cα contacts (8 Å, |Δi|>4): 456; chains: 1; bounding box: 46×46×76 Å